Protein AF-A0AAD0PDQ2-F1 (afdb_monomer_lite)

InterPro domains:
  IPR002656 Acyltransferase 3 domain [PF01757] (18-155)
  IPR050879 Acyltransferase 3 [PTHR23028] (24-178)

Radius of gyration: 22.33 Å; chains: 1; bounding box: 72×54×54 Å

Foldseek 3Di:
DDPDPPDPVCPVCVVVVVCPQLVNVLVVLVVVLVVCVVVVVADDLVVLVCLQVCLVVVVVVCVVVVVPVPVDDNNSCSVVVSVSVSSNVRSVVSCCVPDPDPPVVVLLVLLVVLLVVQLVVVVVVLVVVCVVVVCPVVDDPVRSVVVSVVVSSVSSSVCCVPPVVVVVVVPPPDPVVVVVVVVVVVD

Sequence (187 aa):
MTKYGVTSDHAALRPLMIMANPMMVEFLIGMLLYRIIRNEILLGKKISIVIFLATIPSFIASEIQDVFAGFGGAYHRSLIWGAFAFLLVWSAISLEKHLSTPRILDILGNSSYSLYIVHWMLLPWISYIVSTSGMLNSINLIVLLALNLLICQAAAMLTYKYVELPIGEFLKPNKRSVNQLRHSQTQ

Organism: Pseudomonas putida (NCBI:txid303)

Secondary structure (DSSP, 8-state):
--S----GGGTTTHHHHHHTSHHHHHHHHHHHHHHHHHTT----HHHHHHHHHHHHHHHHHHHHTTTTTTS-STTHHHHHHHHHHHHHHHHHHHHHTTSPPPHHHHHHHHHHHHHHHHHHHHHHHHHHHHHHTTGGGTS-HHHHHHHHHHHHHHHHHHHIIIIIHHHHHHHSPPHHHHHHHHHHT--

pLDDT: mean 80.54, std 13.66, range [36.19, 94.31]

Structure (mmCIF, N/CA/C/O backbone):
data_AF-A0AAD0PDQ2-F1
#
_entry.id   AF-A0AAD0PDQ2-F1
#
loop_
_atom_site.group_PDB
_atom_site.id
_atom_site.type_symbol
_atom_site.label_atom_id
_atom_site.label_alt_id
_atom_site.label_comp_id
_atom_site.label_asym_id
_atom_site.label_entity_id
_atom_site.label_seq_id
_atom_site.pdbx_PDB_ins_code
_atom_site.Cartn_x
_atom_site.Cartn_y
_atom_site.Cartn_z
_atom_site.occupancy
_atom_site.B_iso_or_equiv
_atom_site.auth_seq_id
_atom_site.auth_comp_id
_atom_site.auth_asym_id
_atom_site.auth_atom_id
_atom_site.pdbx_PDB_model_num
ATOM 1 N N . MET A 1 1 ? -3.994 -35.192 -31.313 1.00 36.19 1 MET A N 1
ATOM 2 C CA . MET A 1 1 ? -3.359 -34.962 -29.996 1.00 36.19 1 MET A CA 1
ATOM 3 C C . MET A 1 1 ? -3.499 -33.489 -29.635 1.00 36.19 1 MET A C 1
ATOM 5 O O . MET A 1 1 ? -2.630 -32.680 -29.925 1.00 36.19 1 MET A O 1
ATOM 9 N N . THR A 1 2 ? -4.655 -33.133 -29.089 1.00 38.00 2 THR A N 1
ATOM 10 C CA . THR A 1 2 ? -5.069 -31.783 -28.689 1.00 38.00 2 THR A CA 1
ATOM 11 C C . THR A 1 2 ? -4.786 -31.624 -27.199 1.00 38.00 2 THR A C 1
ATOM 13 O O . THR A 1 2 ? -5.467 -32.221 -26.373 1.00 38.00 2 THR A O 1
ATOM 16 N N . LYS A 1 3 ? -3.741 -30.873 -26.837 1.00 48.88 3 LYS A N 1
ATOM 17 C CA . LYS A 1 3 ? -3.252 -30.810 -25.447 1.00 48.88 3 LYS A CA 1
ATOM 18 C C . LYS A 1 3 ? -4.064 -29.896 -24.518 1.00 48.88 3 LYS A C 1
ATOM 20 O O . LYS A 1 3 ? -3.759 -29.839 -23.337 1.00 48.88 3 LYS A O 1
ATOM 25 N N . TYR A 1 4 ? -5.099 -29.225 -25.021 1.00 48.06 4 TYR A N 1
ATOM 26 C CA . TYR A 1 4 ? -5.981 -28.376 -24.219 1.00 48.06 4 TYR A CA 1
ATOM 27 C C . TYR A 1 4 ? -7.405 -28.452 -24.771 1.00 48.06 4 TYR A C 1
ATOM 29 O O . TYR A 1 4 ? -7.803 -27.671 -25.632 1.00 48.06 4 TYR A O 1
ATOM 37 N N . GLY A 1 5 ? -8.158 -29.451 -24.308 1.00 44.22 5 GLY A N 1
ATOM 38 C CA . GLY A 1 5 ? -9.603 -29.529 -24.501 1.00 44.22 5 GLY A CA 1
ATOM 39 C C . GLY A 1 5 ? -10.283 -28.427 -23.697 1.00 44.22 5 GLY A C 1
ATOM 40 O O . GLY A 1 5 ? -10.662 -28.636 -22.551 1.00 44.22 5 GLY A O 1
ATOM 41 N N . VAL A 1 6 ? -10.392 -27.238 -24.286 1.00 50.41 6 VAL A N 1
ATOM 42 C CA . VAL A 1 6 ? -11.201 -26.145 -23.743 1.00 50.41 6 VAL A CA 1
ATOM 43 C C . VAL A 1 6 ? -12.646 -26.419 -24.146 1.00 50.41 6 VAL A C 1
ATOM 45 O O . VAL A 1 6 ? -13.064 -26.098 -25.256 1.00 50.41 6 VAL A O 1
ATOM 48 N N . THR A 1 7 ? -13.395 -27.068 -23.258 1.00 50.66 7 THR A N 1
ATOM 49 C CA . THR A 1 7 ? -14.846 -27.211 -23.380 1.00 50.66 7 THR A CA 1
ATOM 50 C C . THR A 1 7 ? -15.514 -25.850 -23.162 1.00 50.66 7 THR A C 1
ATOM 52 O O . THR A 1 7 ? -15.134 -25.056 -22.298 1.00 50.66 7 THR A O 1
ATOM 55 N N . SER A 1 8 ? -16.511 -25.558 -23.989 1.00 56.12 8 SER A N 1
ATOM 56 C CA . SER A 1 8 ? -17.285 -24.312 -24.045 1.00 56.12 8 SER A CA 1
ATOM 57 C C . SER A 1 8 ? -18.101 -23.996 -22.779 1.00 56.12 8 SER A C 1
ATOM 59 O O . SER A 1 8 ? -18.616 -22.886 -22.660 1.00 56.12 8 SER A O 1
ATOM 61 N N . ASP A 1 9 ? -18.159 -24.911 -21.807 1.00 55.78 9 ASP A N 1
ATOM 62 C CA . ASP A 1 9 ? -18.978 -24.801 -20.588 1.00 55.78 9 ASP A CA 1
ATOM 63 C C . ASP A 1 9 ? -18.401 -23.845 -19.528 1.00 55.78 9 ASP A C 1
ATOM 65 O O . ASP A 1 9 ? -19.110 -23.371 -18.642 1.00 55.78 9 ASP A O 1
ATOM 69 N N . HIS A 1 10 ? -17.121 -23.478 -19.631 1.00 57.62 10 HIS A N 1
ATOM 70 C CA . HIS A 1 10 ? -16.476 -22.580 -18.667 1.00 57.62 10 HIS A CA 1
ATOM 71 C C . HIS A 1 10 ? -16.571 -21.094 -19.026 1.00 57.62 10 HIS A C 1
ATOM 73 O O . HIS A 1 10 ? -16.121 -20.261 -18.241 1.00 57.62 10 HIS A O 1
ATOM 79 N N . ALA A 1 11 ? -17.157 -20.722 -20.171 1.00 59.09 11 ALA A N 1
ATOM 80 C CA . ALA A 1 11 ? -17.294 -19.316 -20.566 1.00 59.09 11 ALA A CA 1
ATOM 81 C C . ALA A 1 11 ? -18.126 -18.505 -19.554 1.00 59.09 11 ALA A C 1
ATOM 83 O O . ALA A 1 11 ? -17.737 -17.394 -19.196 1.00 59.09 11 ALA A O 1
ATOM 84 N N . ALA A 1 12 ? -19.201 -19.100 -19.027 1.00 63.28 12 ALA A N 1
ATOM 85 C CA . ALA A 1 12 ? -20.052 -18.496 -18.000 1.00 63.28 12 ALA A CA 1
ATOM 86 C C . ALA A 1 12 ? -19.361 -18.375 -16.627 1.00 63.28 12 ALA A C 1
ATOM 88 O O . ALA A 1 12 ? -19.718 -17.514 -15.829 1.00 63.28 12 ALA A O 1
ATOM 89 N N . LEU A 1 13 ? -18.344 -19.202 -16.363 1.00 65.25 13 LEU A N 1
ATOM 90 C CA . LEU A 1 13 ? -17.569 -19.194 -15.118 1.00 65.25 13 LEU A CA 1
ATOM 91 C C . LEU A 1 13 ? -16.328 -18.292 -15.194 1.00 65.25 13 LEU A C 1
ATOM 93 O O . LEU A 1 13 ? -15.673 -18.076 -14.178 1.00 65.25 1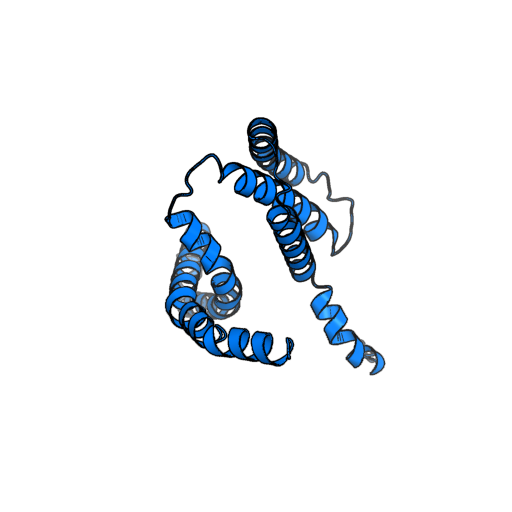3 LEU A O 1
ATOM 97 N N . ARG A 1 14 ? -16.001 -17.721 -16.364 1.00 68.38 14 ARG A N 1
ATOM 98 C CA . ARG A 1 14 ? -14.865 -16.790 -16.517 1.00 68.38 14 ARG A CA 1
ATOM 99 C C . ARG A 1 14 ? -14.955 -15.569 -15.597 1.00 68.38 14 ARG A C 1
ATOM 101 O O . ARG A 1 14 ? -13.939 -15.259 -14.979 1.00 68.38 14 ARG A O 1
ATOM 108 N N . PRO A 1 15 ? -16.117 -14.902 -15.438 1.00 70.69 15 PRO A N 1
ATOM 109 C CA . PRO A 1 15 ? -16.244 -13.817 -14.469 1.00 70.69 15 PRO A CA 1
ATOM 110 C C . PRO A 1 15 ? -15.947 -14.299 -13.046 1.00 70.69 15 PRO A C 1
ATOM 112 O O . PRO A 1 15 ? -15.222 -13.633 -12.314 1.00 70.69 15 PRO A O 1
ATOM 115 N N . LEU A 1 16 ? -16.419 -15.497 -12.685 1.00 68.12 16 LEU A N 1
ATOM 116 C CA . LEU A 1 16 ? -16.174 -16.097 -11.374 1.00 68.12 16 LEU A CA 1
ATOM 117 C C . LEU A 1 16 ? -14.681 -16.382 -11.146 1.00 68.12 16 LEU A C 1
ATOM 119 O O . LEU A 1 16 ? -14.171 -16.110 -10.067 1.00 68.12 16 LEU A O 1
ATOM 123 N N . MET A 1 17 ? -13.959 -16.859 -12.165 1.00 66.06 17 MET A N 1
ATOM 124 C CA . MET A 1 17 ? -12.508 -17.077 -12.083 1.00 66.06 17 MET A CA 1
ATOM 125 C C . MET A 1 17 ? -11.725 -15.765 -11.942 1.00 66.06 17 MET A C 1
ATOM 127 O O . MET A 1 17 ? -10.747 -15.721 -11.202 1.00 66.06 17 MET A O 1
ATOM 131 N N . ILE A 1 18 ? -12.164 -14.682 -12.596 1.00 66.25 18 ILE A N 1
ATOM 132 C CA . ILE A 1 18 ? -11.560 -13.348 -12.436 1.00 66.25 18 ILE A CA 1
ATOM 133 C C . ILE A 1 18 ? -11.806 -12.812 -11.020 1.00 66.25 18 ILE A C 1
ATOM 135 O O . ILE A 1 18 ? -10.904 -12.229 -10.419 1.00 66.25 18 ILE A O 1
ATOM 139 N N . MET A 1 19 ? -13.004 -13.031 -10.472 1.00 62.38 19 MET A N 1
ATOM 140 C CA . MET A 1 19 ? -13.352 -12.642 -9.101 1.00 62.38 19 MET A CA 1
ATOM 141 C C . MET A 1 19 ? -12.649 -13.502 -8.046 1.00 62.38 19 MET A C 1
ATOM 143 O O . MET A 1 19 ? -12.365 -13.017 -6.956 1.00 62.38 19 MET A O 1
ATOM 147 N N . ALA A 1 20 ? -12.325 -14.752 -8.374 1.00 66.12 20 ALA A N 1
ATOM 148 C CA . ALA A 1 20 ? -11.551 -15.651 -7.529 1.00 66.12 20 ALA A CA 1
ATOM 149 C C . ALA A 1 20 ? -10.035 -15.405 -7.620 1.00 66.12 20 ALA A C 1
ATOM 151 O O . ALA A 1 20 ? -9.262 -16.226 -7.122 1.00 66.12 20 ALA A O 1
ATOM 152 N N . ASN A 1 21 ? -9.587 -14.305 -8.242 1.00 74.75 21 ASN A N 1
ATOM 153 C CA . ASN A 1 21 ? -8.182 -13.930 -8.186 1.00 74.75 21 ASN A CA 1
ATOM 154 C C . ASN A 1 21 ? -7.786 -13.563 -6.746 1.00 74.75 21 ASN A C 1
ATOM 156 O O . ASN A 1 21 ? -8.527 -12.836 -6.080 1.00 74.75 21 ASN A O 1
ATOM 160 N N . PRO A 1 22 ? -6.601 -13.991 -6.277 1.00 77.06 22 PRO A N 1
ATOM 161 C CA . PRO A 1 22 ? -6.181 -13.789 -4.890 1.00 77.06 22 PRO A CA 1
ATOM 162 C C . PRO A 1 22 ? -6.208 -12.309 -4.448 1.00 77.06 22 PRO A C 1
ATOM 164 O O . PRO A 1 22 ? -6.683 -11.982 -3.364 1.00 77.06 22 PRO A O 1
ATOM 167 N N . MET A 1 23 ? -5.849 -11.395 -5.352 1.00 77.62 23 MET A N 1
ATOM 168 C CA . MET A 1 23 ? -5.908 -9.946 -5.124 1.00 77.62 23 MET A CA 1
ATOM 169 C C . MET A 1 23 ? -7.336 -9.398 -4.953 1.00 77.62 23 MET A C 1
ATOM 171 O O . MET A 1 23 ? -7.564 -8.483 -4.166 1.00 77.62 23 MET A O 1
ATOM 175 N N . MET A 1 24 ? -8.322 -9.957 -5.663 1.00 81.94 24 MET A N 1
ATOM 176 C CA . MET A 1 24 ? -9.722 -9.552 -5.500 1.00 81.94 24 MET A CA 1
ATOM 177 C C . MET A 1 24 ? -10.243 -9.972 -4.120 1.00 81.94 24 MET A C 1
ATOM 179 O O . MET A 1 24 ? -10.982 -9.225 -3.484 1.00 81.94 24 MET A O 1
ATOM 183 N N . VAL A 1 25 ? -9.819 -11.139 -3.623 1.00 82.25 25 VAL A N 1
ATOM 184 C CA . VAL A 1 25 ? -10.160 -11.612 -2.273 1.00 82.25 25 VAL A CA 1
ATOM 185 C C . VAL A 1 25 ? -9.588 -10.677 -1.204 1.00 82.25 25 VAL A C 1
ATOM 187 O O . VAL A 1 25 ? -10.315 -10.272 -0.300 1.00 82.25 25 VAL A O 1
ATOM 190 N N . GLU A 1 26 ? -8.324 -10.269 -1.330 1.00 85.25 26 GLU A N 1
ATOM 191 C CA . GLU A 1 26 ? -7.699 -9.281 -0.435 1.00 85.25 26 GLU A CA 1
ATOM 192 C C . GLU A 1 26 ? -8.450 -7.942 -0.449 1.00 85.25 26 GLU A C 1
ATOM 194 O O . GLU A 1 26 ? -8.720 -7.358 0.602 1.00 85.25 26 GLU A O 1
ATOM 199 N N . PHE A 1 27 ? -8.870 -7.487 -1.632 1.00 84.06 27 PHE A N 1
ATOM 200 C CA . PHE A 1 27 ? -9.674 -6.277 -1.775 1.00 84.06 27 PHE A CA 1
ATOM 201 C C . PHE A 1 27 ? -11.046 -6.399 -1.088 1.00 84.06 27 PHE A C 1
ATOM 203 O O . PHE A 1 27 ? -11.468 -5.485 -0.376 1.00 84.06 27 PHE A O 1
ATOM 210 N N . LEU A 1 28 ? -11.729 -7.542 -1.231 1.00 87.50 28 LEU A N 1
ATOM 211 C CA . LEU A 1 28 ? -12.986 -7.824 -0.528 1.00 87.50 28 LEU A CA 1
ATOM 212 C C . LEU A 1 28 ? -12.800 -7.795 0.998 1.00 87.50 28 LEU A C 1
ATOM 214 O O . LEU A 1 28 ? -13.626 -7.210 1.700 1.00 87.50 28 LEU A O 1
ATOM 218 N N . ILE A 1 29 ? -11.707 -8.368 1.514 1.00 87.94 29 ILE A N 1
ATOM 219 C CA . ILE A 1 29 ? -11.351 -8.313 2.942 1.00 87.94 29 ILE A CA 1
ATOM 220 C C . ILE A 1 29 ? -11.140 -6.858 3.392 1.00 87.94 29 ILE A C 1
ATOM 222 O O . ILE A 1 29 ? -11.647 -6.461 4.443 1.00 87.94 29 ILE A O 1
ATOM 226 N N . GLY A 1 30 ? -10.475 -6.033 2.580 1.00 88.38 30 GLY A N 1
ATOM 227 C CA . GLY A 1 30 ? -10.331 -4.596 2.831 1.00 88.38 30 GLY A CA 1
ATOM 228 C C . GLY A 1 30 ? -11.674 -3.852 2.885 1.00 88.38 30 GLY A C 1
ATOM 229 O O . GLY A 1 30 ? -11.897 -3.026 3.771 1.00 88.38 30 GLY A O 1
ATOM 230 N N . MET A 1 31 ? -12.621 -4.184 2.004 1.00 88.81 31 MET A N 1
ATOM 231 C CA . MET A 1 31 ? -13.976 -3.615 2.052 1.00 88.81 31 MET A CA 1
ATOM 232 C C . MET A 1 31 ? -14.758 -4.051 3.299 1.00 88.81 31 MET A C 1
ATOM 234 O O . MET A 1 31 ? -15.503 -3.255 3.878 1.00 88.81 31 MET A O 1
ATOM 238 N N . LEU A 1 32 ? -14.587 -5.299 3.745 1.00 91.06 32 LEU A N 1
ATOM 239 C CA . LEU A 1 32 ? -15.153 -5.765 5.012 1.00 91.06 32 LEU A CA 1
ATOM 240 C C . LEU A 1 32 ? -14.562 -4.988 6.193 1.00 91.06 32 LEU A C 1
ATOM 242 O O . LEU A 1 32 ? -15.318 -4.540 7.056 1.00 91.06 32 LEU A O 1
ATOM 246 N N . LEU A 1 33 ? -13.247 -4.752 6.196 1.00 91.50 33 LEU A N 1
ATOM 247 C CA . LEU A 1 33 ? -12.582 -3.930 7.207 1.00 91.50 33 LEU A CA 1
ATOM 248 C C . LEU A 1 33 ? -13.154 -2.509 7.252 1.00 91.50 33 LEU A C 1
ATOM 250 O O . LEU A 1 33 ? -13.481 -2.010 8.328 1.00 91.50 33 LEU A O 1
ATOM 254 N N . TYR A 1 34 ? -13.357 -1.880 6.092 1.00 90.00 34 TYR A N 1
ATOM 255 C CA . TYR A 1 34 ? -14.008 -0.572 6.013 1.00 90.00 34 TYR A CA 1
ATOM 256 C C . TYR A 1 34 ? -15.390 -0.580 6.683 1.00 90.00 34 TYR A C 1
ATOM 258 O O . TYR A 1 34 ? -15.729 0.340 7.426 1.00 90.00 34 TYR A O 1
ATOM 266 N N . ARG A 1 35 ? -16.185 -1.638 6.483 1.00 90.50 35 ARG A N 1
ATOM 267 C CA . ARG A 1 35 ? -17.504 -1.772 7.118 1.00 90.50 35 ARG A CA 1
ATOM 268 C C . ARG A 1 35 ? -17.414 -1.931 8.639 1.00 90.50 35 ARG A C 1
ATOM 270 O O . ARG A 1 35 ? -18.243 -1.360 9.341 1.00 90.50 35 ARG A O 1
ATOM 277 N N . ILE A 1 36 ? -16.423 -2.671 9.139 1.00 90.44 36 ILE A N 1
ATOM 278 C CA . ILE A 1 36 ? -16.143 -2.825 10.578 1.00 90.44 36 ILE A CA 1
ATOM 279 C C . ILE A 1 36 ? -15.811 -1.461 11.196 1.00 90.44 36 ILE A C 1
ATOM 281 O O . ILE A 1 36 ? -16.431 -1.054 12.178 1.00 90.44 36 ILE A O 1
ATOM 285 N N . ILE A 1 37 ? -14.898 -0.721 10.566 1.00 90.12 37 ILE A N 1
ATOM 286 C CA . ILE A 1 37 ? -14.460 0.607 11.014 1.00 90.12 37 ILE A CA 1
ATOM 287 C C . ILE A 1 37 ? -15.611 1.616 10.967 1.00 90.12 37 ILE A C 1
ATOM 289 O O . ILE A 1 37 ? -15.791 2.385 11.907 1.00 90.12 37 ILE A O 1
ATOM 293 N N . ARG A 1 38 ? -16.438 1.583 9.916 1.00 89.94 38 ARG A N 1
ATOM 294 C CA . ARG A 1 38 ? -17.620 2.450 9.776 1.00 89.94 38 ARG A CA 1
ATOM 295 C C . ARG A 1 38 ? -18.668 2.214 10.867 1.00 89.94 38 ARG A C 1
ATOM 297 O O . ARG A 1 38 ? -19.419 3.127 11.186 1.00 89.94 38 ARG A O 1
ATOM 304 N N . ASN A 1 39 ? -18.713 1.011 11.434 1.00 90.62 39 ASN A N 1
ATOM 305 C CA . ASN A 1 39 ? -19.552 0.681 12.585 1.00 90.62 39 ASN A CA 1
ATOM 306 C C . ASN A 1 39 ? -18.884 1.046 13.930 1.00 90.62 39 ASN A C 1
ATOM 308 O O . ASN A 1 39 ? 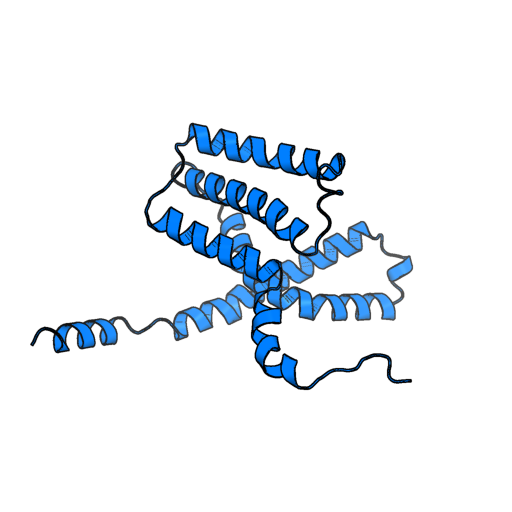-19.331 0.572 14.970 1.00 90.62 39 ASN A O 1
ATOM 312 N N . GLU A 1 40 ? -17.817 1.855 13.916 1.00 87.00 40 GLU A N 1
ATOM 313 C CA . GLU A 1 40 ? -17.044 2.299 15.087 1.00 87.00 40 GLU A CA 1
ATOM 314 C C . GLU A 1 40 ? -16.391 1.157 15.889 1.00 87.00 40 GLU A C 1
ATOM 316 O O . GLU A 1 40 ? -16.003 1.332 17.046 1.00 87.00 40 GLU A O 1
ATOM 321 N N . ILE A 1 41 ? -16.209 -0.015 15.270 1.00 87.25 41 ILE A N 1
ATOM 322 C CA . ILE A 1 41 ? -15.496 -1.143 15.878 1.00 87.25 41 ILE A CA 1
ATOM 323 C C . ILE A 1 41 ? -13.993 -0.890 15.734 1.00 87.25 41 ILE A C 1
ATOM 325 O O . ILE A 1 41 ? -13.334 -1.315 14.779 1.00 87.25 41 ILE A O 1
ATOM 329 N N . LEU A 1 42 ? -13.455 -0.149 16.694 1.00 89.12 42 LEU A N 1
ATOM 330 C CA . LEU A 1 42 ? -12.056 0.252 16.731 1.00 89.12 42 LEU A CA 1
ATOM 331 C C . LEU A 1 42 ? -11.333 -0.374 17.907 1.00 89.12 42 LEU A C 1
ATOM 333 O O . LEU A 1 42 ? -11.900 -0.641 18.967 1.00 89.12 42 LEU A O 1
ATOM 337 N N . LEU A 1 43 ? -10.041 -0.579 17.707 1.00 87.12 43 LEU A N 1
ATOM 338 C CA . LEU A 1 43 ? -9.164 -1.125 18.722 1.00 87.12 43 LEU A CA 1
ATOM 339 C C . LEU A 1 43 ? -8.749 -0.010 19.695 1.00 87.12 43 LEU A C 1
ATOM 341 O O . LEU A 1 43 ? -8.464 1.122 19.297 1.00 87.12 43 LEU A O 1
ATOM 345 N N . GLY A 1 44 ? -8.698 -0.325 20.991 1.00 89.12 44 GLY A N 1
ATOM 346 C CA . GLY A 1 44 ? -8.200 0.618 21.993 1.00 89.12 44 GLY A CA 1
ATOM 347 C C . GLY A 1 44 ? -6.717 0.930 21.771 1.00 89.12 44 GLY A C 1
ATOM 348 O O . GLY A 1 44 ? -5.942 0.028 21.466 1.00 89.12 44 GLY A O 1
ATOM 349 N N . LYS A 1 45 ? -6.290 2.182 21.994 1.00 90.00 45 LYS A N 1
ATOM 350 C CA . LYS A 1 45 ? -4.928 2.688 21.701 1.00 90.00 45 LYS A CA 1
ATOM 351 C C . LYS A 1 45 ? -3.786 1.709 22.015 1.00 90.00 45 LYS A C 1
ATOM 353 O O . LYS A 1 45 ? -2.912 1.500 21.181 1.00 90.00 45 LYS A O 1
ATOM 358 N N . LYS A 1 46 ? -3.779 1.117 23.217 1.00 91.25 46 LYS A N 1
ATOM 359 C CA . LYS A 1 46 ? -2.727 0.176 23.649 1.00 91.25 46 LYS A CA 1
ATOM 360 C C . LYS A 1 46 ? -2.712 -1.097 22.801 1.00 91.25 46 LYS A C 1
ATOM 362 O O . LYS A 1 46 ? -1.650 -1.518 22.363 1.00 91.25 46 LYS A O 1
ATOM 367 N N . ILE A 1 47 ? -3.887 -1.675 22.557 1.00 92.31 47 ILE A N 1
ATOM 368 C CA . ILE A 1 47 ? -4.057 -2.898 21.763 1.00 92.31 47 ILE A CA 1
ATOM 369 C C . ILE A 1 47 ? -3.623 -2.635 20.324 1.00 92.31 47 ILE A C 1
ATOM 371 O O . ILE A 1 47 ? -2.868 -3.414 19.756 1.00 92.31 47 ILE A O 1
ATOM 375 N N . SER A 1 48 ? -4.025 -1.497 19.767 1.00 91.25 48 SER A N 1
ATOM 376 C CA . SER A 1 48 ? -3.664 -1.095 18.414 1.00 91.25 48 SER A CA 1
ATOM 377 C C . SER A 1 48 ? -2.149 -0.926 18.242 1.00 91.25 48 SER A C 1
ATOM 379 O O . SER A 1 48 ? -1.600 -1.421 17.267 1.00 91.25 48 SER A O 1
ATOM 381 N N . ILE A 1 49 ? -1.447 -0.309 19.205 1.00 92.50 49 ILE A N 1
ATOM 382 C CA . ILE A 1 49 ? 0.025 -0.198 19.173 1.00 92.50 49 ILE A CA 1
ATOM 383 C C . ILE A 1 49 ? 0.677 -1.582 19.239 1.00 92.50 49 ILE A C 1
ATOM 385 O O . ILE A 1 49 ? 1.598 -1.859 18.475 1.00 92.50 49 ILE A O 1
ATOM 389 N N . VAL A 1 50 ? 0.204 -2.450 20.139 1.00 94.31 50 VAL A N 1
ATOM 390 C CA . VAL A 1 50 ? 0.745 -3.807 20.295 1.00 94.31 50 VAL A CA 1
ATOM 391 C C . VAL A 1 50 ? 0.560 -4.609 19.013 1.00 94.31 50 VAL A C 1
ATOM 393 O O . VAL A 1 50 ? 1.521 -5.208 18.548 1.00 94.31 50 VAL A O 1
ATOM 396 N N . ILE A 1 51 ? -0.632 -4.580 18.412 1.00 94.06 51 ILE A N 1
ATOM 397 C CA . ILE A 1 51 ? -0.901 -5.266 17.143 1.00 94.06 51 ILE A CA 1
ATOM 398 C C . ILE A 1 51 ? -0.007 -4.694 16.044 1.00 94.06 51 ILE A C 1
ATOM 400 O O . ILE A 1 51 ? 0.713 -5.455 15.411 1.00 94.06 51 ILE A O 1
ATOM 404 N N . PHE A 1 52 ? 0.035 -3.372 15.870 1.00 92.69 52 PHE A N 1
ATOM 405 C CA . PHE A 1 52 ? 0.844 -2.736 14.829 1.00 92.69 52 PHE A CA 1
ATOM 406 C C . PHE A 1 52 ? 2.333 -3.112 14.932 1.00 92.69 52 PHE A C 1
ATOM 408 O O . PHE A 1 52 ? 2.952 -3.509 13.944 1.00 92.69 52 PHE A O 1
ATOM 415 N N . LEU A 1 53 ? 2.901 -3.043 16.142 1.00 93.62 53 LEU A N 1
ATOM 416 C CA . LEU A 1 53 ? 4.307 -3.367 16.391 1.00 93.62 53 LEU A CA 1
ATOM 417 C C . LEU A 1 53 ? 4.602 -4.868 16.356 1.00 93.62 53 LEU A C 1
ATOM 419 O O . LEU A 1 53 ? 5.724 -5.232 16.027 1.00 93.62 53 LEU A O 1
ATOM 423 N N . ALA A 1 54 ? 3.645 -5.734 16.693 1.00 94.06 54 ALA A N 1
ATOM 424 C CA . ALA A 1 54 ? 3.828 -7.184 16.645 1.00 94.06 54 ALA A CA 1
ATOM 425 C C . ALA A 1 54 ? 3.669 -7.739 15.223 1.00 94.06 54 ALA A C 1
ATOM 427 O O . ALA A 1 54 ? 4.378 -8.670 14.841 1.00 94.06 54 ALA A O 1
ATOM 428 N N . THR A 1 55 ? 2.770 -7.161 14.422 1.00 93.62 55 THR A N 1
ATOM 429 C CA . THR A 1 55 ? 2.441 -7.645 13.078 1.00 93.62 55 THR A CA 1
ATOM 430 C C . THR A 1 55 ? 3.635 -7.578 12.125 1.00 93.62 55 THR A C 1
ATOM 432 O O . THR A 1 55 ? 3.888 -8.551 11.424 1.00 93.62 55 THR A O 1
ATOM 435 N N . ILE A 1 56 ? 4.409 -6.487 12.123 1.00 91.31 56 ILE A N 1
ATOM 436 C CA . ILE A 1 56 ? 5.570 -6.322 11.225 1.00 91.31 56 ILE A CA 1
ATOM 437 C C . ILE A 1 56 ? 6.662 -7.390 11.464 1.00 91.31 56 ILE A C 1
ATOM 439 O O . ILE A 1 56 ? 6.997 -8.112 10.524 1.00 91.31 56 ILE A O 1
ATOM 443 N N . PRO A 1 57 ? 7.224 -7.546 12.680 1.00 92.38 57 PRO A N 1
ATOM 444 C CA . PRO A 1 57 ? 8.232 -8.568 12.944 1.00 92.38 57 PRO A CA 1
ATOM 445 C C . PRO A 1 57 ? 7.666 -9.986 12.840 1.00 92.38 57 PRO A C 1
ATOM 447 O O . PRO A 1 57 ? 8.381 -10.871 12.383 1.00 92.38 57 PRO A O 1
ATOM 450 N N . SER A 1 58 ? 6.395 -10.213 13.199 1.00 89.56 58 SER A N 1
ATOM 451 C CA . SER A 1 58 ? 5.753 -11.520 13.017 1.00 89.56 58 SER A CA 1
ATOM 452 C C . SER A 1 58 ? 5.654 -11.903 11.539 1.00 89.56 58 SER A C 1
ATOM 454 O O . SER A 1 58 ? 5.958 -13.045 11.198 1.00 89.56 58 SER A O 1
ATOM 456 N N . PHE A 1 59 ? 5.313 -10.957 10.662 1.00 89.56 59 PHE A N 1
ATOM 457 C CA . PHE A 1 59 ? 5.305 -11.167 9.216 1.00 89.56 59 PHE A CA 1
ATOM 458 C C . PHE A 1 59 ? 6.710 -11.490 8.688 1.00 89.56 59 PHE A C 1
ATOM 460 O O . PHE A 1 59 ? 6.901 -12.516 8.041 1.00 89.56 59 PHE A O 1
ATOM 467 N N . ILE A 1 60 ? 7.715 -10.678 9.038 1.00 89.00 60 ILE A N 1
ATOM 468 C CA . ILE A 1 60 ? 9.104 -10.886 8.594 1.00 89.00 60 ILE A CA 1
ATOM 469 C C . ILE A 1 60 ? 9.647 -12.238 9.077 1.00 89.00 60 ILE A C 1
ATOM 471 O O . ILE A 1 60 ? 10.241 -12.977 8.297 1.00 89.00 60 ILE A O 1
ATOM 475 N N . ALA A 1 61 ? 9.433 -12.584 10.349 1.00 88.19 61 ALA A N 1
ATOM 476 C CA . ALA A 1 61 ? 9.878 -13.859 10.903 1.00 88.19 61 ALA A CA 1
ATOM 477 C C . ALA A 1 61 ? 9.200 -15.050 10.211 1.00 88.19 61 ALA A C 1
ATOM 479 O O . ALA A 1 61 ? 9.868 -16.043 9.931 1.00 88.19 61 ALA A O 1
ATOM 480 N N . SER A 1 62 ? 7.906 -14.927 9.899 1.00 85.81 62 SER A N 1
ATOM 481 C CA . SER A 1 62 ? 7.146 -15.969 9.202 1.00 85.81 62 SER A CA 1
ATOM 482 C C . SER A 1 62 ? 7.658 -16.218 7.783 1.00 85.81 62 SER A C 1
ATOM 484 O O . SER A 1 62 ? 7.748 -17.372 7.373 1.00 85.81 62 SER A O 1
ATOM 486 N N . GLU A 1 63 ? 8.027 -15.156 7.059 1.00 84.06 63 GLU A N 1
ATOM 487 C CA . GLU A 1 63 ? 8.594 -15.250 5.706 1.00 84.06 63 GLU A CA 1
ATOM 488 C C . GLU A 1 63 ? 10.026 -15.804 5.715 1.00 84.06 63 GLU A C 1
ATOM 490 O O . GLU A 1 63 ? 10.358 -16.659 4.903 1.00 84.06 63 GLU A O 1
ATOM 495 N N . ILE A 1 64 ? 10.881 -15.375 6.654 1.00 85.44 64 ILE A N 1
ATOM 496 C CA . ILE A 1 64 ? 12.271 -15.864 6.741 1.00 85.44 64 ILE A CA 1
ATOM 497 C C . ILE A 1 64 ? 12.323 -17.351 7.098 1.00 85.44 64 ILE A C 1
ATOM 499 O O . ILE A 1 64 ? 13.160 -18.086 6.579 1.00 85.44 64 ILE A O 1
ATOM 503 N N . GLN A 1 65 ? 11.465 -17.786 8.018 1.00 82.81 65 GLN A N 1
ATOM 504 C CA . GLN A 1 65 ? 11.423 -19.176 8.473 1.00 82.81 65 GLN A CA 1
ATOM 505 C C . GLN A 1 65 ? 10.602 -20.076 7.543 1.00 82.81 65 GLN A C 1
ATOM 507 O O . GLN A 1 65 ? 10.491 -21.268 7.818 1.00 82.81 65 GLN A O 1
ATOM 512 N N . ASP A 1 66 ? 10.018 -19.504 6.484 1.00 76.88 66 ASP A N 1
ATOM 513 C CA . ASP A 1 66 ? 9.137 -20.179 5.533 1.00 76.88 66 ASP A CA 1
ATOM 514 C C . ASP A 1 66 ? 8.080 -21.042 6.255 1.00 76.88 66 ASP A C 1
ATOM 516 O O . ASP A 1 66 ? 7.752 -22.162 5.863 1.00 76.88 66 ASP A O 1
ATOM 520 N N . VAL A 1 67 ? 7.554 -20.517 7.375 1.00 74.12 67 VAL A N 1
ATOM 521 C CA . VAL A 1 67 ? 6.673 -21.239 8.324 1.00 74.12 67 VAL A CA 1
ATOM 522 C C . VAL A 1 67 ? 5.457 -21.819 7.610 1.00 74.12 67 VAL A C 1
ATOM 524 O O . VAL A 1 67 ? 4.878 -22.827 8.016 1.00 74.12 67 VAL A O 1
ATOM 527 N N . PHE A 1 68 ? 5.073 -21.162 6.524 1.00 71.12 68 PHE A N 1
ATOM 528 C CA . PHE A 1 68 ? 3.875 -21.445 5.779 1.00 71.12 68 PHE A CA 1
ATOM 529 C C . PHE A 1 68 ? 4.134 -22.100 4.408 1.00 71.12 68 PHE A C 1
ATOM 531 O O . PHE A 1 68 ? 3.186 -22.319 3.654 1.00 71.12 68 PHE A O 1
ATOM 538 N N . ALA A 1 69 ? 5.376 -22.499 4.100 1.00 63.38 69 ALA A N 1
ATOM 539 C CA . ALA A 1 69 ? 5.748 -23.207 2.865 1.00 63.38 69 ALA A CA 1
ATOM 540 C C . ALA A 1 69 ? 4.897 -24.459 2.594 1.00 63.38 69 ALA A C 1
ATOM 542 O O . ALA A 1 69 ? 4.641 -24.827 1.448 1.00 63.38 69 ALA A O 1
ATOM 543 N N . GLY A 1 70 ? 4.464 -25.130 3.668 1.00 61.91 70 GLY A N 1
ATOM 544 C CA . GLY A 1 70 ? 3.712 -26.386 3.621 1.00 61.91 70 GLY A CA 1
ATOM 545 C C . GLY A 1 70 ? 2.208 -26.237 3.380 1.00 61.91 70 GLY A C 1
ATOM 546 O O . GLY A 1 70 ? 1.546 -27.222 3.057 1.00 61.91 70 GLY A O 1
ATOM 547 N N . PHE A 1 71 ? 1.645 -25.032 3.492 1.00 61.53 71 PHE A N 1
ATOM 548 C CA . PHE A 1 71 ? 0.246 -24.783 3.147 1.00 61.53 71 PHE A CA 1
ATOM 549 C C . PHE A 1 71 ? 0.134 -24.546 1.627 1.00 61.53 71 PHE A C 1
ATOM 551 O O . PHE A 1 71 ? -0.062 -23.439 1.132 1.00 61.53 71 PHE A O 1
ATOM 558 N N . GLY A 1 72 ? 0.313 -25.614 0.850 1.00 49.84 72 GLY A N 1
ATOM 559 C CA . GLY A 1 72 ? 0.347 -25.570 -0.612 1.00 49.84 72 GLY A CA 1
ATOM 560 C C . GLY A 1 72 ? -1.003 -25.216 -1.242 1.00 49.84 72 GLY A C 1
ATOM 561 O O . GLY A 1 72 ? -1.910 -26.043 -1.304 1.00 49.84 72 GLY A O 1
ATOM 562 N N . GLY A 1 73 ? -1.124 -24.000 -1.776 1.00 66.94 73 GLY A N 1
ATOM 563 C CA . GLY A 1 73 ? -2.245 -23.597 -2.624 1.00 66.94 73 GLY A CA 1
ATOM 564 C C . GLY A 1 73 ? -2.107 -22.171 -3.159 1.00 66.94 73 GLY A C 1
ATOM 565 O O . GLY A 1 73 ? -1.469 -21.324 -2.541 1.00 66.94 73 GLY A O 1
ATOM 566 N N . ALA A 1 74 ? -2.749 -21.869 -4.292 1.00 63.78 74 ALA A N 1
ATOM 567 C CA . ALA A 1 74 ? -2.719 -20.532 -4.906 1.00 63.78 74 ALA A CA 1
ATOM 568 C C . ALA A 1 74 ? -3.286 -19.416 -3.996 1.00 63.78 74 ALA A C 1
ATOM 570 O O . ALA A 1 74 ? -2.930 -18.251 -4.141 1.00 63.78 74 ALA A O 1
ATOM 571 N N . TYR A 1 75 ? -4.143 -19.781 -3.037 1.00 64.81 75 TYR A N 1
ATOM 572 C CA . TYR A 1 75 ? -4.816 -18.867 -2.103 1.00 64.81 75 TYR A CA 1
ATOM 573 C C . TYR A 1 75 ? -4.086 -18.664 -0.784 1.00 64.81 75 TYR A C 1
ATOM 575 O O . TYR A 1 75 ? -4.432 -17.775 -0.009 1.00 64.81 75 TYR A O 1
ATOM 583 N N . HIS A 1 76 ? -3.082 -19.491 -0.526 1.00 71.12 76 HIS A N 1
ATOM 584 C CA . HIS A 1 76 ? -2.348 -19.477 0.719 1.00 71.12 76 HIS A CA 1
ATOM 585 C C . HIS A 1 76 ? -1.701 -18.113 0.984 1.00 71.12 76 HIS A C 1
ATOM 587 O O . HIS A 1 76 ? -1.901 -17.509 2.038 1.00 71.12 76 HIS A O 1
ATOM 593 N N . ARG A 1 77 ? -1.013 -17.590 -0.035 1.00 72.50 77 ARG A N 1
ATOM 594 C CA . ARG A 1 77 ? -0.360 -16.284 0.017 1.00 72.50 77 ARG A CA 1
ATOM 595 C C . ARG A 1 77 ? -1.355 -15.182 0.360 1.00 72.50 77 ARG A C 1
ATOM 597 O O . ARG A 1 77 ? -1.107 -14.415 1.277 1.00 72.50 77 ARG A O 1
ATOM 604 N N . SER A 1 78 ? -2.501 -15.148 -0.312 1.00 73.69 78 SER A N 1
ATOM 605 C CA . SER A 1 78 ? -3.476 -14.077 -0.099 1.00 73.69 78 SER A CA 1
ATOM 606 C C . SER A 1 78 ? -4.221 -14.158 1.218 1.00 73.69 78 SER A C 1
ATOM 608 O O . SER A 1 78 ? -4.566 -13.123 1.775 1.00 73.69 78 SER A O 1
ATOM 610 N N . LEU A 1 79 ? -4.438 -15.354 1.764 1.00 77.94 79 LEU A N 1
ATOM 611 C CA . LEU A 1 79 ? -5.038 -15.478 3.089 1.00 77.94 79 LEU A CA 1
ATOM 612 C C . LEU A 1 79 ? -4.067 -15.043 4.183 1.00 77.94 79 LEU A C 1
ATOM 614 O O . LEU A 1 79 ? -4.455 -14.279 5.061 1.00 77.94 79 LEU A O 1
ATOM 618 N N . ILE A 1 80 ? -2.810 -15.481 4.121 1.00 81.25 80 ILE A N 1
ATOM 619 C CA . ILE A 1 80 ? -1.828 -15.150 5.157 1.00 81.25 80 ILE A CA 1
ATOM 620 C C . ILE A 1 80 ? -1.393 -13.696 5.050 1.00 81.25 80 ILE A C 1
ATOM 622 O O . ILE A 1 80 ? -1.491 -12.946 6.020 1.00 81.25 80 ILE A O 1
ATOM 626 N N . TRP A 1 81 ? -0.959 -13.266 3.867 1.00 84.75 81 TRP A N 1
ATOM 627 C CA . TRP A 1 81 ? -0.507 -11.894 3.658 1.00 84.75 81 TRP A CA 1
ATOM 628 C C . TRP A 1 81 ? -1.672 -10.918 3.797 1.00 84.75 81 TRP A C 1
ATOM 630 O O . TRP A 1 81 ? -1.518 -9.873 4.424 1.00 84.75 81 TRP A O 1
ATOM 640 N N . GLY A 1 82 ? -2.857 -11.292 3.306 1.00 85.69 82 GLY A N 1
ATOM 641 C CA . GLY A 1 82 ? -4.083 -10.528 3.506 1.00 85.69 82 GLY A CA 1
ATOM 642 C C . GLY A 1 82 ? -4.483 -10.420 4.977 1.00 85.69 82 GLY A C 1
ATOM 643 O O . GLY A 1 82 ? -4.903 -9.348 5.401 1.00 85.69 82 GLY A O 1
ATOM 644 N N . ALA A 1 83 ? -4.301 -11.468 5.789 1.00 87.75 83 ALA A N 1
ATOM 645 C CA . ALA A 1 83 ? -4.565 -11.407 7.229 1.00 87.75 83 ALA A CA 1
ATOM 646 C C . ALA A 1 83 ? -3.592 -10.468 7.957 1.00 87.75 83 ALA A C 1
ATOM 648 O O . ALA A 1 83 ? -4.023 -9.640 8.764 1.00 87.75 83 ALA A O 1
ATOM 649 N N . PHE A 1 84 ? -2.293 -10.539 7.651 1.00 90.94 84 PHE A N 1
ATOM 650 C CA . PHE A 1 84 ? -1.314 -9.600 8.206 1.00 90.94 84 PHE A CA 1
ATOM 651 C C . PHE A 1 84 ? -1.604 -8.161 7.766 1.00 90.94 84 PHE A C 1
ATOM 653 O O . PHE A 1 84 ? -1.606 -7.257 8.603 1.00 90.94 84 PHE A O 1
ATOM 660 N N . ALA A 1 85 ? -1.928 -7.948 6.488 1.00 89.88 85 ALA A N 1
ATOM 661 C CA . ALA A 1 85 ? -2.328 -6.645 5.970 1.00 89.88 85 ALA A CA 1
ATOM 662 C C . ALA A 1 85 ? -3.598 -6.126 6.665 1.00 89.88 85 ALA A C 1
ATOM 664 O O . ALA A 1 85 ? -3.636 -4.971 7.079 1.00 89.88 85 ALA A O 1
ATOM 665 N N . PHE A 1 86 ? -4.605 -6.977 6.876 1.00 92.19 86 PHE A N 1
ATOM 666 C CA . PHE A 1 86 ? -5.831 -6.629 7.594 1.00 92.19 86 PHE A CA 1
ATOM 667 C C . PHE A 1 86 ? -5.539 -6.153 9.021 1.00 92.19 86 PHE A C 1
ATOM 669 O O . PHE A 1 86 ? -6.015 -5.092 9.421 1.00 92.19 86 PHE A O 1
ATOM 676 N N . LEU A 1 87 ? -4.727 -6.895 9.782 1.00 92.69 87 LEU A N 1
ATOM 677 C CA . LEU A 1 87 ? -4.358 -6.524 11.154 1.00 92.69 87 LEU A CA 1
ATOM 678 C C . LEU A 1 87 ? -3.562 -5.216 11.201 1.00 92.69 87 LEU A C 1
ATOM 680 O O . LEU A 1 87 ? -3.810 -4.362 12.059 1.00 92.69 87 LEU A O 1
ATOM 684 N N . LEU A 1 88 ? -2.634 -5.034 10.262 1.00 92.88 88 LEU A N 1
ATOM 685 C CA . LEU A 1 88 ? -1.813 -3.832 10.171 1.00 92.88 88 LEU A CA 1
ATOM 686 C C . LEU A 1 88 ? -2.669 -2.606 9.833 1.00 92.88 88 LEU A C 1
ATOM 688 O O . LEU A 1 88 ? -2.570 -1.583 10.505 1.00 92.88 88 LEU A O 1
ATOM 692 N N . VAL A 1 89 ? -3.563 -2.715 8.850 1.00 91.56 89 VAL A N 1
ATOM 693 C CA . VAL A 1 89 ? -4.451 -1.617 8.440 1.00 91.56 89 VAL A CA 1
ATOM 694 C C . VAL A 1 89 ? -5.469 -1.301 9.538 1.00 91.56 89 VAL A C 1
ATOM 696 O O . VAL A 1 89 ? -5.684 -0.134 9.859 1.00 91.56 89 VAL A O 1
ATOM 699 N N . TRP A 1 90 ? -6.062 -2.314 10.176 1.00 92.88 90 TRP A N 1
ATOM 700 C CA . TRP A 1 90 ? -7.039 -2.103 11.247 1.00 92.88 90 TRP A CA 1
ATOM 701 C C . TRP A 1 90 ? -6.423 -1.414 12.468 1.00 92.88 90 TRP A C 1
ATOM 703 O O . TRP A 1 90 ? -7.017 -0.489 13.034 1.00 92.88 90 TRP A O 1
ATOM 713 N N . SER A 1 91 ? -5.215 -1.828 12.859 1.00 92.56 91 SER A N 1
ATOM 714 C CA . SER A 1 91 ? -4.475 -1.183 13.944 1.00 92.56 91 SER A CA 1
ATOM 715 C C . SER A 1 91 ? -4.040 0.237 13.578 1.00 92.56 91 SER A C 1
ATOM 717 O O . SER A 1 91 ? -4.229 1.138 14.396 1.00 92.56 91 SER A O 1
ATOM 719 N N . ALA A 1 92 ? -3.556 0.469 12.354 1.00 90.50 92 ALA A N 1
ATOM 720 C CA . ALA A 1 92 ? -3.166 1.793 11.870 1.00 90.50 92 ALA A CA 1
ATOM 721 C C . ALA A 1 92 ? -4.341 2.787 11.858 1.00 90.50 92 ALA A C 1
ATOM 723 O O . ALA A 1 92 ? -4.226 3.868 12.432 1.00 90.50 92 ALA A O 1
ATOM 724 N N . ILE A 1 93 ? -5.498 2.405 11.303 1.00 90.25 93 ILE A N 1
ATOM 725 C CA . ILE A 1 93 ? -6.690 3.274 11.277 1.00 90.25 93 ILE A CA 1
ATOM 726 C C . ILE A 1 93 ? -7.217 3.522 12.698 1.00 90.25 93 ILE A C 1
ATOM 728 O O . ILE A 1 93 ? -7.627 4.629 13.041 1.00 90.25 93 ILE A O 1
ATOM 732 N N . SER A 1 94 ? -7.150 2.521 13.581 1.00 89.88 94 SER A N 1
ATOM 733 C CA . SER A 1 94 ? -7.508 2.716 14.993 1.00 89.88 94 SER A CA 1
ATOM 734 C C . SER A 1 94 ? -6.561 3.694 15.711 1.00 89.88 94 SER A C 1
ATOM 736 O O . SER A 1 94 ? -6.971 4.362 16.662 1.00 89.88 94 SER A O 1
ATOM 738 N N . LEU A 1 95 ? -5.303 3.803 15.268 1.00 90.12 95 LEU A N 1
ATOM 739 C CA . LEU A 1 95 ? -4.318 4.768 15.772 1.00 90.12 95 LEU A CA 1
ATOM 740 C C . LEU A 1 95 ? -4.541 6.186 15.252 1.00 90.12 95 LEU A C 1
ATOM 742 O O . LEU A 1 95 ? -4.165 7.129 15.945 1.00 90.12 95 LEU A O 1
ATOM 746 N N . GLU A 1 96 ? -5.160 6.347 14.086 1.00 87.00 96 GLU A N 1
ATOM 747 C CA . GLU A 1 96 ? -5.389 7.645 13.443 1.00 87.00 96 GLU A CA 1
ATOM 748 C C . GLU A 1 96 ? -6.241 8.588 14.310 1.00 87.00 96 GLU A C 1
ATOM 750 O O . GLU A 1 96 ? -6.015 9.795 14.346 1.00 87.00 96 GLU A O 1
ATOM 755 N N . LYS A 1 97 ? -7.140 8.043 15.146 1.00 80.75 97 LYS A N 1
ATOM 756 C CA . LYS A 1 97 ? -7.870 8.828 16.167 1.00 80.75 97 LYS A CA 1
ATOM 757 C C . LYS A 1 97 ? -6.961 9.471 17.225 1.00 80.75 97 LYS A C 1
ATOM 759 O O . LYS A 1 97 ? -7.407 10.333 17.980 1.00 80.75 97 LYS A O 1
ATOM 764 N N . HIS A 1 98 ? -5.714 9.025 17.336 1.00 83.12 98 HIS A N 1
ATOM 765 C CA . HIS A 1 98 ? -4.766 9.432 18.371 1.00 83.12 98 HIS A CA 1
ATOM 766 C C . HIS A 1 98 ? -3.467 10.033 17.822 1.00 83.12 98 HIS A C 1
ATOM 768 O O . HIS A 1 98 ? -2.707 10.608 18.603 1.00 83.12 98 HIS A O 1
ATOM 774 N N . LEU A 1 99 ? -3.190 9.874 16.528 1.00 84.88 99 LEU A N 1
ATOM 775 C CA . LEU A 1 99 ? -1.958 10.276 15.857 1.00 84.88 99 LEU A CA 1
ATOM 776 C C . LEU A 1 99 ? -2.316 10.919 14.520 1.00 84.88 99 LEU A C 1
ATOM 778 O O . LEU A 1 99 ? -3.043 10.328 13.730 1.00 84.88 99 LEU A O 1
ATOM 782 N N . SER A 1 100 ? -1.777 12.106 14.254 1.00 81.44 100 SER A N 1
ATOM 783 C CA . SER A 1 100 ? -1.969 12.762 12.962 1.00 81.44 100 SER A CA 1
ATOM 784 C C . SER A 1 100 ? -1.151 12.069 11.877 1.00 81.44 100 SER A C 1
ATOM 786 O O . SER A 1 100 ? 0.070 11.937 11.999 1.00 81.44 100 SER A O 1
ATOM 788 N N . THR A 1 101 ? -1.812 11.679 10.793 1.00 82.06 101 THR A N 1
ATOM 789 C CA . THR A 1 101 ? -1.174 11.094 9.613 1.00 82.06 101 THR A CA 1
ATOM 790 C C . THR A 1 101 ? -0.461 12.190 8.809 1.00 82.06 101 THR A C 1
ATOM 792 O O . THR A 1 101 ? -1.031 13.258 8.565 1.00 82.06 101 THR A O 1
ATOM 795 N N . PRO A 1 102 ? 0.809 12.004 8.406 1.00 86.81 102 PRO A N 1
ATOM 796 C CA . PRO A 1 102 ? 1.482 12.958 7.537 1.00 86.81 102 PRO A CA 1
ATOM 797 C C . PRO A 1 102 ? 0.855 12.936 6.140 1.00 86.81 102 PRO A C 1
ATOM 799 O O . PRO A 1 102 ? 0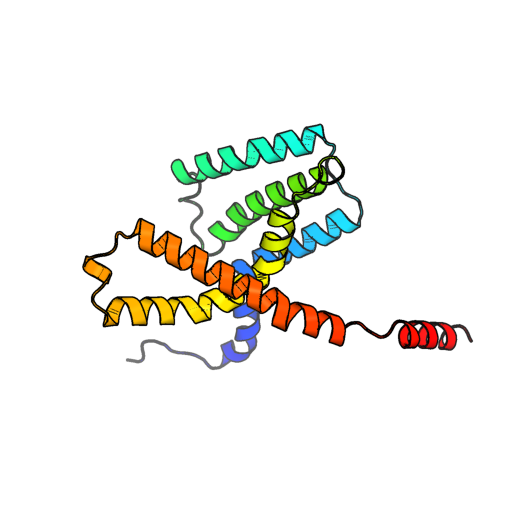.665 11.878 5.545 1.00 86.81 102 PRO A O 1
ATOM 802 N N . ARG A 1 103 ? 0.657 14.122 5.557 1.00 84.94 103 ARG A N 1
ATOM 803 C CA . ARG A 1 103 ? 0.014 14.311 4.243 1.00 84.94 103 ARG A CA 1
ATOM 804 C C . ARG A 1 103 ? 0.638 13.492 3.102 1.00 84.94 103 ARG A C 1
ATOM 806 O O . ARG A 1 103 ? -0.045 13.164 2.138 1.00 84.94 103 ARG A O 1
ATOM 813 N N . ILE A 1 104 ? 1.933 13.178 3.189 1.00 86.06 104 ILE A N 1
ATOM 814 C CA . ILE A 1 104 ? 2.618 12.319 2.211 1.00 86.06 104 ILE A CA 1
ATOM 815 C C . ILE A 1 104 ? 2.014 10.909 2.198 1.00 86.06 104 ILE A C 1
ATOM 817 O O . ILE A 1 104 ? 1.786 10.372 1.117 1.00 86.06 104 ILE A O 1
ATOM 821 N N . LEU A 1 105 ? 1.740 10.324 3.371 1.00 84.38 105 LEU A N 1
ATOM 822 C CA . LEU A 1 105 ? 1.186 8.973 3.469 1.00 84.38 105 LEU A CA 1
ATOM 823 C C . LEU A 1 105 ? -0.243 8.931 2.932 1.00 84.38 105 LEU A C 1
ATOM 825 O O . LEU A 1 105 ? -0.578 7.992 2.218 1.00 84.38 105 LEU A O 1
ATOM 829 N N . ASP A 1 106 ? -1.031 9.982 3.163 1.00 84.69 106 ASP A N 1
ATOM 830 C CA . ASP A 1 106 ? -2.379 10.088 2.597 1.00 84.69 106 ASP A CA 1
ATOM 831 C C . ASP A 1 106 ? -2.340 10.135 1.066 1.00 84.69 106 ASP A C 1
ATOM 833 O O . ASP A 1 106 ? -3.110 9.456 0.393 1.00 84.69 106 ASP A O 1
ATOM 837 N N . ILE A 1 107 ? -1.429 10.921 0.483 1.00 85.06 107 ILE A N 1
ATOM 838 C CA . ILE A 1 107 ? -1.294 11.022 -0.979 1.00 85.06 107 ILE A CA 1
ATOM 839 C C . ILE A 1 107 ? -0.813 9.693 -1.574 1.00 85.06 107 ILE A C 1
ATOM 841 O O . ILE A 1 107 ? -1.348 9.249 -2.593 1.00 85.06 107 ILE A O 1
ATOM 845 N N . LEU A 1 108 ? 0.174 9.040 -0.952 1.00 85.12 108 LEU A N 1
ATOM 846 C CA . LEU A 1 108 ? 0.649 7.726 -1.396 1.00 85.12 108 LEU A CA 1
ATOM 847 C C . LEU A 1 108 ? -0.467 6.681 -1.306 1.00 85.12 108 LEU A C 1
ATOM 849 O O . LEU A 1 108 ? -0.711 5.975 -2.281 1.00 85.12 108 LEU A O 1
ATOM 853 N N . GLY A 1 109 ? -1.178 6.633 -0.179 1.00 83.69 109 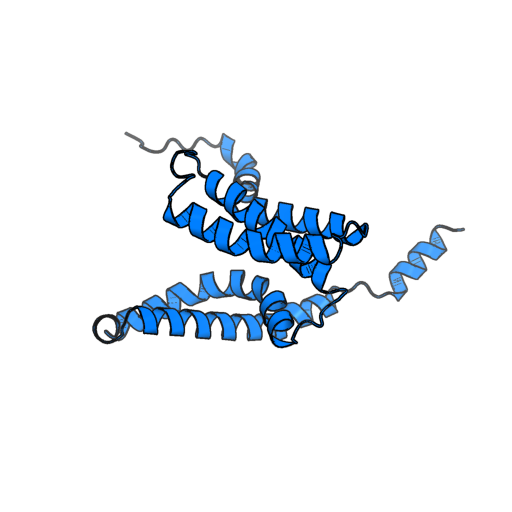GLY A N 1
ATOM 854 C CA . GLY A 1 109 ? -2.292 5.717 0.044 1.00 83.69 109 GLY A CA 1
ATOM 855 C C . GLY A 1 109 ? -3.416 5.925 -0.966 1.00 83.69 109 GLY A C 1
ATOM 856 O O . GLY A 1 109 ? -3.827 4.974 -1.626 1.00 83.69 109 GLY A O 1
ATOM 857 N N . ASN A 1 110 ? -3.848 7.169 -1.173 1.00 84.88 110 ASN A N 1
ATOM 858 C CA . ASN A 1 110 ? -4.913 7.489 -2.126 1.00 84.88 110 ASN A CA 1
ATOM 859 C C . ASN A 1 110 ? -4.514 7.194 -3.581 1.00 84.88 110 ASN A C 1
ATOM 861 O O . ASN A 1 110 ? -5.341 6.754 -4.369 1.00 84.88 110 ASN A O 1
ATOM 865 N N . SER A 1 111 ? -3.239 7.375 -3.942 1.00 88.81 111 SER A N 1
ATOM 866 C CA . SER A 1 111 ? -2.751 7.067 -5.296 1.00 88.81 111 SER A CA 1
ATOM 867 C C . SER A 1 111 ? -2.453 5.582 -5.545 1.00 88.81 111 SER A C 1
ATOM 869 O O . SER A 1 111 ? -2.133 5.213 -6.676 1.00 88.81 111 SER A O 1
ATOM 871 N N . SER A 1 112 ? -2.572 4.716 -4.532 1.00 87.12 112 SER A N 1
ATOM 872 C CA . SER A 1 112 ? -2.252 3.285 -4.647 1.00 87.12 112 SER A CA 1
ATOM 873 C C . SER A 1 112 ? -3.103 2.557 -5.695 1.00 87.12 112 SER A C 1
ATOM 875 O O . SER A 1 112 ? -2.581 1.727 -6.441 1.00 87.12 112 SER A O 1
ATOM 877 N N . TYR A 1 113 ? -4.385 2.915 -5.826 1.00 83.81 113 TYR A N 1
ATOM 878 C CA . TYR A 1 113 ? -5.268 2.356 -6.852 1.00 83.81 113 TYR A CA 1
ATOM 879 C C . TYR A 1 113 ? -4.823 2.753 -8.265 1.00 83.81 113 TYR A C 1
ATOM 881 O O . TYR A 1 113 ? -4.668 1.906 -9.146 1.00 83.81 113 TYR A O 1
ATOM 889 N N . SER A 1 114 ? -4.528 4.037 -8.467 1.00 90.12 114 SER A N 1
ATOM 890 C CA . SER A 1 114 ? -3.951 4.523 -9.720 1.00 90.12 114 SER A CA 1
ATOM 891 C C . SER A 1 114 ? -2.618 3.830 -10.037 1.00 90.12 114 SER A C 1
ATOM 893 O O . SER A 1 114 ? -2.386 3.451 -11.183 1.00 90.12 114 SER A O 1
ATOM 895 N N . LEU A 1 115 ? -1.767 3.582 -9.033 1.00 89.81 115 LEU A N 1
ATOM 896 C CA . LEU A 1 115 ? -0.516 2.838 -9.208 1.00 89.81 115 LEU A CA 1
ATOM 897 C C . LEU A 1 115 ? -0.776 1.428 -9.723 1.00 89.81 115 LEU A C 1
ATOM 899 O O . LEU A 1 115 ? -0.113 0.999 -10.667 1.00 89.81 115 LEU A O 1
ATOM 903 N N . TYR A 1 116 ? -1.762 0.730 -9.159 1.00 86.44 116 TYR A N 1
ATOM 904 C CA . TYR A 1 116 ? -2.132 -0.617 -9.579 1.00 86.44 116 TYR A CA 1
ATOM 905 C C . TYR A 1 116 ? -2.484 -0.702 -11.078 1.00 86.44 116 TYR A C 1
ATOM 907 O O . TYR A 1 116 ? -2.060 -1.623 -11.768 1.00 86.44 116 TYR A O 1
ATOM 915 N N . ILE A 1 117 ? -3.181 0.287 -11.627 1.00 86.69 117 ILE A N 1
ATOM 916 C CA . ILE A 1 117 ? -3.512 0.295 -13.061 1.00 86.69 117 ILE A CA 1
ATOM 917 C C . ILE A 1 117 ? -2.296 0.698 -13.903 1.00 86.69 117 ILE A C 1
ATOM 919 O O . ILE A 1 117 ? -1.980 0.085 -14.924 1.00 86.69 117 ILE A O 1
ATOM 923 N N . VAL A 1 118 ? -1.604 1.747 -13.470 1.00 91.06 118 VAL A N 1
ATOM 924 C CA . VAL A 1 118 ? -0.565 2.417 -14.252 1.00 91.06 118 VAL A CA 1
ATOM 925 C C . VAL A 1 118 ? 0.712 1.578 -14.357 1.00 91.06 118 VAL A C 1
ATOM 927 O O . VAL A 1 118 ? 1.319 1.540 -15.428 1.00 91.06 118 VAL A O 1
ATOM 930 N N . HIS A 1 119 ? 1.109 0.860 -13.301 1.00 89.38 119 HIS A N 1
ATOM 931 C CA . HIS A 1 119 ? 2.341 0.061 -13.321 1.00 89.38 119 HIS A CA 1
ATOM 932 C C . HIS A 1 119 ? 2.267 -1.107 -14.318 1.00 89.38 119 HIS A C 1
ATOM 934 O O . HIS A 1 119 ? 3.250 -1.363 -15.011 1.00 89.38 119 HIS A O 1
ATOM 940 N N . TRP A 1 120 ? 1.110 -1.769 -14.453 1.00 87.81 120 TRP A N 1
ATOM 941 C CA . TRP A 1 120 ? 0.933 -2.860 -15.419 1.00 87.81 120 TRP A CA 1
ATOM 942 C C . TRP A 1 120 ? 1.144 -2.382 -16.858 1.00 87.81 120 TRP A C 1
ATOM 944 O O . TRP A 1 120 ? 1.697 -3.099 -17.690 1.00 87.81 120 TRP A O 1
ATOM 954 N N . MET A 1 121 ? 0.746 -1.141 -17.140 1.00 89.00 121 MET A N 1
ATOM 955 C CA . MET A 1 121 ? 0.941 -0.530 -18.446 1.00 89.00 121 MET A CA 1
ATOM 956 C C . MET A 1 121 ? 2.376 -0.026 -18.638 1.00 89.00 121 MET A C 1
ATOM 958 O O . MET A 1 121 ? 2.928 -0.220 -19.713 1.00 89.00 121 MET A O 1
ATOM 962 N N . LEU A 1 122 ? 2.993 0.601 -17.630 1.00 91.25 122 LEU A N 1
ATOM 963 C CA . LEU A 1 122 ? 4.314 1.241 -17.744 1.00 91.25 122 LEU A CA 1
ATOM 964 C C . LEU A 1 122 ? 5.499 0.277 -17.713 1.00 91.25 122 LEU A C 1
ATOM 966 O O . LEU A 1 122 ? 6.466 0.501 -18.439 1.00 91.25 122 LEU A O 1
ATOM 970 N N . LEU A 1 123 ? 5.460 -0.771 -16.887 1.00 91.31 123 LEU A N 1
ATOM 971 C CA . LEU A 1 123 ? 6.607 -1.669 -16.711 1.00 91.31 123 LEU A CA 1
ATOM 972 C C . LEU A 1 123 ? 7.084 -2.320 -18.026 1.00 91.31 123 LEU A C 1
ATOM 974 O O . LEU A 1 123 ? 8.296 -2.321 -18.258 1.00 91.31 123 LEU A O 1
ATOM 978 N N . PRO A 1 124 ? 6.200 -2.806 -18.927 1.00 90.25 124 PRO A N 1
ATOM 979 C CA . PRO A 1 124 ? 6.618 -3.322 -20.231 1.00 90.25 124 PRO A CA 1
ATOM 980 C C . PRO A 1 124 ? 7.338 -2.278 -21.088 1.00 90.25 124 PRO A C 1
ATOM 982 O O . PRO A 1 124 ? 8.343 -2.595 -21.721 1.00 90.25 124 PRO A O 1
ATOM 985 N N . TRP A 1 125 ? 6.875 -1.024 -21.075 1.00 91.38 125 TRP A N 1
ATOM 986 C CA . TRP A 1 125 ? 7.520 0.062 -21.819 1.00 91.38 125 TRP A CA 1
ATOM 987 C C . TRP A 1 125 ? 8.899 0.389 -21.264 1.00 91.38 125 TRP A C 1
ATOM 989 O O . TRP A 1 125 ? 9.847 0.528 -22.035 1.00 91.38 125 TRP A O 1
ATOM 999 N N . ILE A 1 126 ? 9.036 0.470 -19.939 1.00 89.06 126 ILE A N 1
ATOM 1000 C CA . ILE A 1 126 ? 10.334 0.730 -19.308 1.00 89.06 126 ILE A CA 1
ATOM 1001 C C . ILE A 1 126 ? 11.304 -0.415 -19.626 1.00 89.06 126 ILE A C 1
ATOM 1003 O O . ILE A 1 126 ? 12.435 -0.165 -20.036 1.00 89.06 126 ILE A O 1
ATOM 1007 N N . SER A 1 127 ? 10.851 -1.667 -19.513 1.00 87.38 127 SER A N 1
ATOM 1008 C CA . SER A 1 127 ? 11.654 -2.843 -19.860 1.00 87.38 127 SER A CA 1
ATOM 1009 C C . SER A 1 127 ? 12.089 -2.834 -21.328 1.00 87.38 127 SER A C 1
ATOM 1011 O O . SER A 1 127 ? 13.270 -3.036 -21.614 1.00 87.38 127 SER A O 1
ATOM 1013 N N . TYR A 1 128 ? 11.172 -2.523 -22.247 1.00 89.69 128 TYR A N 1
ATOM 1014 C CA . TYR A 1 128 ? 11.472 -2.397 -23.670 1.00 89.69 128 TYR A CA 1
ATOM 1015 C C . TYR A 1 128 ? 12.551 -1.337 -23.919 1.00 89.69 128 TYR A C 1
ATOM 1017 O O . TYR A 1 128 ? 13.593 -1.656 -24.489 1.00 89.69 128 TYR A O 1
ATOM 1025 N N . ILE A 1 129 ? 12.370 -0.118 -23.403 1.00 89.38 129 ILE A N 1
ATOM 1026 C CA . ILE A 1 129 ? 13.321 0.989 -23.580 1.00 89.38 129 ILE A CA 1
ATOM 1027 C C . ILE A 1 129 ? 14.711 0.606 -23.063 1.00 89.38 129 ILE A C 1
ATOM 1029 O O . ILE A 1 129 ? 15.688 0.727 -23.800 1.00 89.38 129 ILE A O 1
ATOM 1033 N N . VAL A 1 130 ? 14.801 0.082 -21.837 1.00 87.75 130 VAL A N 1
ATOM 1034 C CA . VAL A 1 130 ? 16.077 -0.297 -21.206 1.00 87.75 130 VAL A CA 1
ATOM 1035 C C . VAL A 1 130 ? 16.769 -1.446 -21.951 1.00 87.75 130 VAL A C 1
ATOM 1037 O O . VAL A 1 130 ? 17.997 -1.469 -22.046 1.00 87.75 130 VAL A O 1
ATOM 1040 N N . SER A 1 131 ? 16.000 -2.387 -22.508 1.00 85.56 131 SER A N 1
ATOM 1041 C CA . SER A 1 131 ? 16.549 -3.482 -23.315 1.00 85.56 131 SER A CA 1
ATOM 1042 C C . SER A 1 131 ? 17.076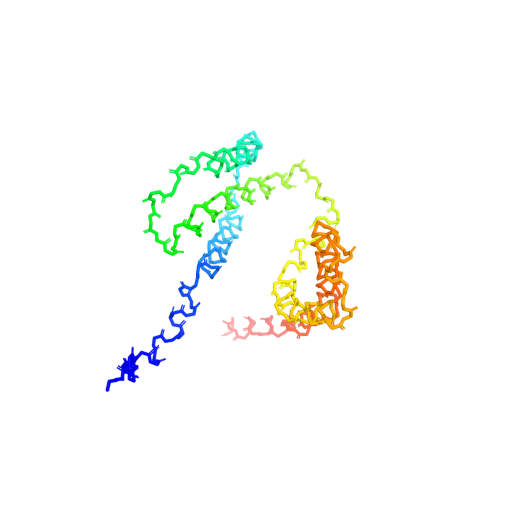 -3.002 -24.672 1.00 85.56 131 SER A C 1
ATOM 1044 O O . SER A 1 131 ? 18.179 -3.376 -25.067 1.00 85.56 131 SER A O 1
ATOM 1046 N N . THR A 1 132 ? 16.343 -2.115 -25.352 1.00 87.81 132 THR A N 1
ATOM 1047 C CA . THR A 1 132 ? 16.730 -1.578 -26.668 1.00 87.81 132 THR A CA 1
ATOM 1048 C C . THR A 1 132 ? 17.905 -0.608 -26.611 1.00 87.81 132 THR A C 1
ATOM 1050 O O . THR A 1 132 ? 18.672 -0.528 -27.565 1.00 87.81 132 THR A O 1
ATOM 1053 N N . SER A 1 133 ? 18.091 0.100 -25.496 1.00 83.94 133 SER A N 1
ATOM 1054 C CA . SER A 1 133 ? 19.222 1.011 -25.300 1.00 83.94 133 SER A CA 1
ATOM 1055 C C . SER A 1 133 ? 20.521 0.299 -24.905 1.00 83.94 133 SER A C 1
ATOM 1057 O O . SER A 1 133 ? 21.547 0.956 -24.736 1.00 83.94 133 SER A O 1
ATOM 1059 N N . GLY A 1 134 ? 20.497 -1.028 -24.718 1.00 80.88 134 GLY A N 1
ATOM 1060 C CA . GLY A 1 134 ? 21.652 -1.814 -24.271 1.00 80.88 134 GLY A CA 1
ATOM 1061 C C . GLY A 1 134 ? 22.077 -1.544 -22.821 1.00 80.88 134 GLY A C 1
ATOM 1062 O O . GLY A 1 134 ? 23.090 -2.073 -22.367 1.00 80.88 134 GLY A O 1
ATOM 1063 N N . MET A 1 135 ? 21.302 -0.755 -22.067 1.00 77.94 135 MET A N 1
ATOM 1064 C CA . MET A 1 135 ? 21.653 -0.297 -20.717 1.00 77.94 135 MET A CA 1
ATOM 1065 C C . MET A 1 135 ? 21.522 -1.384 -19.639 1.00 77.94 135 MET A C 1
ATOM 1067 O O . MET A 1 135 ? 21.993 -1.182 -18.519 1.00 77.94 135 MET A O 1
ATOM 1071 N N . LEU A 1 136 ? 20.925 -2.538 -19.962 1.00 77.56 136 LEU A N 1
ATOM 1072 C CA . LEU A 1 136 ? 20.748 -3.662 -19.030 1.00 77.56 136 LEU A CA 1
ATOM 1073 C C . LEU A 1 136 ? 22.063 -4.134 -18.396 1.00 77.56 136 LEU A C 1
ATOM 1075 O O . LEU A 1 136 ? 22.075 -4.480 -17.221 1.00 77.56 136 LEU A O 1
ATOM 1079 N N . ASN A 1 137 ? 23.164 -4.115 -19.149 1.00 76.00 137 ASN A N 1
ATOM 1080 C CA . ASN A 1 137 ? 24.465 -4.578 -18.657 1.00 76.00 137 ASN A CA 1
ATOM 1081 C C . ASN A 1 137 ? 25.240 -3.500 -17.881 1.00 76.00 137 ASN A C 1
ATOM 1083 O O . ASN A 1 137 ? 26.222 -3.811 -17.214 1.00 76.00 137 ASN A O 1
ATOM 1087 N N . SER A 1 138 ? 24.827 -2.234 -17.982 1.00 79.56 138 SER A N 1
ATOM 1088 C CA . SER A 1 138 ? 25.533 -1.093 -17.384 1.00 79.56 138 SER A CA 1
ATOM 1089 C C . SER A 1 138 ? 24.875 -0.584 -16.102 1.00 79.56 138 SER A C 1
ATOM 1091 O O . SER A 1 138 ? 25.528 0.085 -15.304 1.00 79.56 138 SER A O 1
ATOM 1093 N N . ILE A 1 139 ? 23.590 -0.882 -15.889 1.00 84.44 139 ILE A N 1
ATOM 1094 C CA . ILE A 1 139 ? 22.826 -0.428 -14.725 1.00 84.44 139 ILE A CA 1
ATOM 1095 C C . ILE A 1 139 ? 22.723 -1.552 -13.690 1.00 84.44 139 ILE A C 1
ATOM 1097 O O . ILE A 1 139 ? 22.350 -2.678 -14.001 1.00 84.44 139 ILE A O 1
ATOM 1101 N N . ASN A 1 140 ? 22.994 -1.226 -12.425 1.00 89.12 140 ASN A N 1
ATOM 1102 C CA . ASN A 1 140 ? 22.773 -2.143 -11.308 1.00 89.12 140 ASN A CA 1
ATOM 1103 C C . ASN A 1 140 ? 21.269 -2.439 -11.131 1.00 89.12 140 ASN A C 1
ATOM 1105 O O . ASN A 1 140 ? 20.447 -1.521 -11.136 1.00 89.12 140 ASN A O 1
ATOM 1109 N N . LEU A 1 141 ? 20.914 -3.706 -10.894 1.00 87.12 141 LEU A N 1
ATOM 1110 C CA . LEU A 1 141 ? 19.536 -4.154 -10.664 1.00 87.12 141 LEU A CA 1
ATOM 1111 C C . LEU A 1 141 ? 18.795 -3.328 -9.598 1.00 87.12 141 LEU A C 1
ATOM 1113 O O . LEU A 1 141 ? 17.631 -2.983 -9.787 1.00 87.12 141 LEU A O 1
ATOM 1117 N N . ILE A 1 142 ? 19.466 -2.968 -8.500 1.00 89.94 142 ILE A N 1
ATOM 1118 C CA . ILE A 1 142 ? 18.869 -2.177 -7.411 1.00 89.94 142 ILE A CA 1
ATOM 1119 C C . ILE A 1 142 ? 18.500 -0.775 -7.907 1.00 89.94 142 ILE A C 1
ATOM 1121 O O . ILE A 1 142 ? 17.426 -0.263 -7.596 1.00 89.94 142 ILE A O 1
ATOM 1125 N N . VAL A 1 143 ? 19.366 -0.171 -8.723 1.00 89.19 143 VAL A N 1
ATOM 1126 C CA . VAL A 1 143 ? 19.131 1.152 -9.314 1.00 89.19 143 VAL A CA 1
ATOM 1127 C C . VAL A 1 143 ? 17.967 1.091 -10.299 1.00 89.19 143 VAL A C 1
ATOM 1129 O O . VAL A 1 143 ? 17.100 1.962 -10.273 1.00 89.19 143 VAL A O 1
ATOM 1132 N N . LEU A 1 144 ? 17.893 0.038 -11.118 1.00 89.06 144 LEU A N 1
ATOM 1133 C CA . LEU A 1 144 ? 16.780 -0.178 -12.042 1.00 89.06 144 LEU A CA 1
ATOM 1134 C C . LEU A 1 144 ? 15.444 -0.357 -11.301 1.00 89.06 144 LEU A C 1
ATOM 1136 O O . LEU A 1 144 ? 14.433 0.211 -11.711 1.00 89.06 144 LEU A O 1
ATOM 1140 N N . LEU A 1 145 ? 15.424 -1.118 -10.204 1.00 90.06 145 LEU A N 1
ATOM 1141 C CA . LEU A 1 145 ? 14.233 -1.301 -9.366 1.00 90.06 145 LEU A CA 1
ATOM 1142 C C . LEU A 1 145 ? 13.790 0.011 -8.712 1.00 90.06 145 LEU A C 1
ATOM 1144 O O . LEU A 1 145 ? 12.607 0.348 -8.760 1.00 90.06 145 LEU A O 1
ATOM 1148 N N . ALA A 1 146 ? 14.732 0.773 -8.153 1.00 91.94 146 ALA A N 1
ATOM 1149 C CA . ALA A 1 146 ? 14.446 2.078 -7.568 1.00 91.94 146 ALA A CA 1
ATOM 1150 C C . ALA A 1 146 ? 13.875 3.047 -8.615 1.00 91.94 146 ALA A C 1
ATOM 1152 O O . ALA A 1 146 ? 12.870 3.708 -8.363 1.00 91.94 146 ALA A O 1
ATOM 1153 N N . LEU A 1 147 ? 14.461 3.083 -9.815 1.00 91.00 147 LEU A N 1
ATOM 1154 C CA . LEU A 1 147 ? 13.983 3.918 -10.914 1.00 91.00 147 LEU A CA 1
ATOM 1155 C C . LEU A 1 147 ? 12.566 3.521 -11.353 1.00 91.00 147 LEU A C 1
ATOM 1157 O O . LEU A 1 147 ? 11.706 4.387 -11.494 1.00 91.00 147 LEU A O 1
ATOM 1161 N N . ASN A 1 148 ? 12.298 2.221 -11.512 1.00 91.19 148 ASN A N 1
ATOM 1162 C CA . ASN A 1 148 ? 10.967 1.709 -11.848 1.00 91.19 148 ASN A CA 1
ATOM 1163 C C . ASN A 1 148 ? 9.918 2.119 -10.812 1.00 91.19 148 ASN A C 1
ATOM 1165 O O . ASN A 1 148 ? 8.850 2.604 -11.188 1.00 91.19 148 ASN A O 1
ATOM 1169 N N . LEU A 1 149 ? 10.230 1.961 -9.523 1.00 91.62 149 LEU A N 1
ATOM 1170 C CA . LEU A 1 149 ? 9.351 2.377 -8.431 1.00 91.62 149 LEU A CA 1
ATOM 1171 C C . LEU A 1 149 ? 9.049 3.873 -8.500 1.00 91.62 149 LEU A C 1
ATOM 1173 O O . LEU A 1 149 ? 7.883 4.258 -8.454 1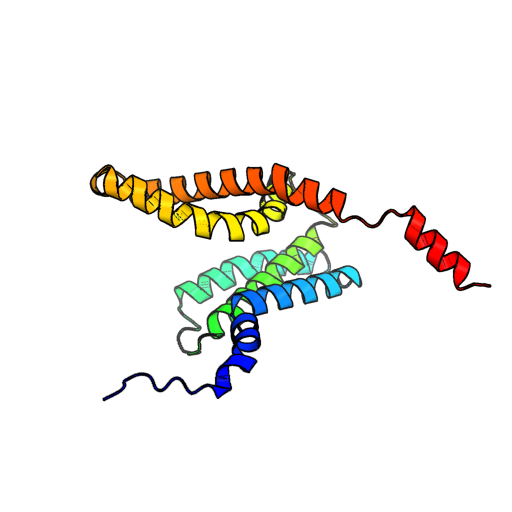.00 91.62 149 LEU A O 1
ATOM 1177 N N . LEU A 1 150 ? 10.074 4.711 -8.663 1.00 92.81 150 LEU A N 1
ATOM 1178 C CA . LEU A 1 150 ? 9.906 6.163 -8.729 1.00 92.81 150 LEU A CA 1
ATOM 1179 C C . LEU A 1 150 ? 9.080 6.595 -9.944 1.00 92.81 150 LEU A C 1
ATOM 1181 O O . LEU A 1 150 ? 8.166 7.406 -9.799 1.00 92.81 150 LEU A O 1
ATOM 1185 N N . ILE A 1 151 ? 9.354 6.034 -11.125 1.00 93.12 151 ILE A N 1
ATOM 1186 C CA . ILE A 1 151 ? 8.622 6.356 -12.358 1.00 93.12 151 ILE A CA 1
ATOM 1187 C C . ILE A 1 151 ? 7.159 5.927 -12.238 1.00 93.12 151 ILE A C 1
ATOM 1189 O O . ILE A 1 151 ? 6.261 6.728 -12.505 1.00 93.12 151 ILE A O 1
ATOM 1193 N N . CYS A 1 152 ? 6.903 4.689 -11.806 1.00 93.56 152 CYS A N 1
ATOM 1194 C CA . CYS A 1 152 ? 5.540 4.182 -11.656 1.00 93.56 152 CYS A CA 1
ATOM 1195 C C . CYS A 1 152 ? 4.765 4.977 -10.602 1.00 93.56 152 CYS A C 1
ATOM 1197 O O . CYS A 1 152 ? 3.617 5.344 -10.840 1.00 93.56 152 CYS A O 1
ATOM 1199 N N . GLN A 1 153 ? 5.391 5.304 -9.469 1.00 93.06 153 GLN A N 1
ATOM 1200 C CA . GLN A 1 153 ? 4.758 6.085 -8.410 1.00 93.06 153 GLN A CA 1
ATOM 1201 C C . GLN A 1 153 ? 4.460 7.523 -8.852 1.00 93.06 153 GLN A C 1
ATOM 1203 O O . GLN A 1 153 ? 3.384 8.044 -8.553 1.00 93.06 153 GLN A O 1
ATOM 1208 N N . ALA A 1 154 ? 5.370 8.163 -9.589 1.00 92.88 154 ALA A N 1
ATOM 1209 C CA . ALA A 1 154 ? 5.139 9.495 -10.138 1.00 92.88 154 ALA A CA 1
ATOM 1210 C C . ALA A 1 154 ? 3.978 9.486 -11.145 1.00 92.88 154 ALA A C 1
ATOM 1212 O O . ALA A 1 154 ? 3.065 10.309 -11.052 1.00 92.88 154 ALA A O 1
ATOM 1213 N N . ALA A 1 155 ? 3.958 8.517 -12.062 1.00 92.69 155 ALA A N 1
ATOM 1214 C CA . ALA A 1 155 ? 2.877 8.368 -13.030 1.00 92.69 155 ALA A CA 1
ATOM 1215 C C . ALA A 1 155 ? 1.527 8.044 -12.365 1.00 92.69 155 ALA A C 1
ATOM 1217 O O . ALA A 1 155 ? 0.488 8.563 -12.783 1.00 92.69 155 ALA A O 1
ATOM 1218 N N . ALA A 1 156 ? 1.537 7.250 -11.294 1.00 92.12 156 ALA A N 1
ATOM 1219 C CA . ALA A 1 156 ? 0.362 6.969 -10.479 1.00 92.12 156 ALA A CA 1
ATOM 1220 C C . ALA A 1 156 ? -0.211 8.236 -9.835 1.00 92.12 156 ALA A C 1
ATOM 1222 O O . ALA A 1 156 ? -1.410 8.479 -9.925 1.00 92.12 156 ALA A O 1
ATOM 1223 N N . MET A 1 157 ? 0.638 9.082 -9.239 1.00 91.62 157 MET A N 1
ATOM 1224 C CA . MET A 1 157 ? 0.207 10.349 -8.637 1.00 91.62 157 MET A CA 1
ATOM 1225 C C . MET A 1 157 ? -0.383 11.313 -9.669 1.00 91.62 157 MET A C 1
ATOM 1227 O O . MET A 1 157 ? -1.370 11.994 -9.387 1.00 91.62 157 MET A O 1
ATOM 1231 N N . LEU A 1 158 ? 0.205 11.367 -10.868 1.00 91.88 158 LEU A N 1
ATOM 1232 C CA . LEU A 1 158 ? -0.321 12.172 -11.970 1.00 91.88 158 LEU A CA 1
ATOM 1233 C C . LEU A 1 158 ? -1.698 11.662 -12.404 1.00 91.88 158 LEU A C 1
ATOM 1235 O O . LEU A 1 158 ? -2.638 12.447 -12.500 1.00 91.88 158 LEU A O 1
ATOM 1239 N N . THR A 1 159 ? -1.836 10.352 -12.596 1.00 90.19 159 THR A N 1
ATOM 1240 C CA . THR A 1 159 ? -3.106 9.727 -12.994 1.00 90.19 159 THR A CA 1
ATOM 1241 C C . THR A 1 159 ? -4.185 9.936 -11.933 1.00 90.19 159 THR A C 1
ATOM 1243 O O . THR A 1 159 ? -5.284 10.378 -12.259 1.00 90.19 159 THR A O 1
ATOM 1246 N N . TYR A 1 160 ? -3.851 9.748 -10.656 1.00 89.12 160 TYR A N 1
ATOM 1247 C CA . TYR A 1 160 ? -4.751 10.025 -9.538 1.00 89.12 160 TYR A CA 1
ATOM 1248 C C . TYR A 1 160 ? -5.267 11.471 -9.577 1.00 89.12 160 TYR A C 1
ATOM 1250 O O . TYR A 1 160 ? -6.469 11.731 -9.518 1.00 89.12 160 TYR A O 1
ATOM 1258 N N . LYS A 1 161 ? -4.361 12.441 -9.748 1.00 88.75 161 LYS A N 1
ATOM 1259 C CA . LYS A 1 161 ? -4.722 13.860 -9.716 1.00 88.75 161 LYS A CA 1
ATOM 1260 C C . LYS A 1 161 ? -5.517 14.317 -10.942 1.00 88.75 161 LYS A C 1
ATOM 1262 O O . LYS A 1 161 ? -6.407 15.151 -10.795 1.00 88.75 161 LYS A O 1
ATOM 1267 N N . TYR A 1 162 ? -5.178 13.827 -12.134 1.00 89.81 162 TYR A N 1
ATOM 1268 C CA . TYR A 1 162 ? -5.734 14.327 -13.398 1.00 89.81 162 TYR A CA 1
ATOM 1269 C C . TYR A 1 162 ? -6.856 13.474 -13.984 1.00 89.81 162 TYR A C 1
ATOM 1271 O O . TYR A 1 162 ? -7.592 13.964 -14.834 1.00 89.81 162 TYR A O 1
ATOM 1279 N N . VAL A 1 163 ? -6.999 12.223 -13.555 1.00 88.50 163 VAL A N 1
ATOM 1280 C CA . VAL A 1 163 ? -8.017 11.301 -14.074 1.00 88.50 163 VAL A CA 1
ATOM 1281 C C . VAL A 1 163 ? -8.987 10.926 -12.966 1.00 88.50 163 VAL A C 1
ATOM 1283 O O . VAL A 1 163 ? -10.184 11.172 -13.089 1.00 88.50 163 VAL A O 1
ATOM 1286 N N . GLU A 1 164 ? -8.475 10.397 -11.857 1.00 85.50 164 GLU A N 1
ATOM 1287 C CA . GLU A 1 164 ? -9.317 9.848 -10.792 1.00 85.50 164 GLU A CA 1
ATOM 1288 C C . GLU A 1 164 ? -10.118 10.936 -10.062 1.00 85.50 164 GLU A C 1
ATOM 1290 O O . GLU A 1 164 ? -11.343 10.838 -9.970 1.00 85.50 164 GLU A O 1
ATOM 1295 N N . LEU A 1 165 ? -9.459 12.014 -9.614 1.00 86.00 165 LEU A N 1
ATOM 1296 C CA . LEU A 1 165 ? -10.135 13.116 -8.918 1.00 86.00 165 LEU A CA 1
ATOM 1297 C C . LEU A 1 165 ? -11.216 13.798 -9.779 1.00 86.00 165 LEU A C 1
ATOM 1299 O O . LEU A 1 165 ? -12.335 13.951 -9.283 1.00 86.00 165 LEU A O 1
ATOM 1303 N N . PRO A 1 166 ? -10.967 14.175 -11.053 1.00 84.94 166 PRO A N 1
ATOM 1304 C CA . PRO A 1 166 ? -12.007 14.772 -11.887 1.00 84.94 166 PRO A CA 1
ATOM 1305 C C . PRO A 1 166 ? -13.195 13.839 -12.109 1.00 84.94 166 PRO A C 1
ATOM 1307 O O . PRO A 1 166 ? -14.333 14.268 -11.946 1.00 84.94 166 PRO A O 1
ATOM 1310 N N . ILE A 1 167 ? -12.952 12.561 -12.424 1.00 85.50 167 ILE A N 1
ATOM 1311 C CA . ILE A 1 167 ? -14.025 11.575 -12.626 1.00 85.50 167 ILE A CA 1
ATOM 1312 C C . ILE A 1 167 ? -14.856 11.416 -11.349 1.00 85.50 167 ILE A C 1
ATOM 1314 O O . ILE A 1 167 ? -16.085 11.390 -11.419 1.00 85.50 167 ILE A O 1
ATOM 1318 N N . GLY A 1 168 ? -14.209 11.371 -10.183 1.00 81.12 168 GLY A N 1
ATOM 1319 C CA . GLY A 1 168 ? -14.892 11.324 -8.893 1.00 81.12 168 GLY A CA 1
ATOM 1320 C C . GLY A 1 168 ? -15.808 12.528 -8.662 1.00 81.12 168 GLY A C 1
ATOM 1321 O O . GLY A 1 168 ? -16.940 12.355 -8.210 1.00 81.12 168 GLY A O 1
ATOM 1322 N N . GLU A 1 169 ? -15.368 13.739 -9.011 1.00 84.06 169 GLU A N 1
ATOM 1323 C CA . GLU A 1 169 ? -16.212 14.939 -8.935 1.00 84.06 169 GLU A CA 1
ATOM 1324 C C . GLU A 1 169 ? -17.367 14.909 -9.950 1.00 84.06 169 GLU A C 1
ATOM 1326 O O . GLU A 1 169 ? -18.483 15.291 -9.601 1.00 84.06 169 GLU A O 1
ATOM 1331 N N . PHE A 1 170 ? -17.146 14.403 -11.170 1.00 83.19 170 PHE A N 1
ATOM 1332 C CA . PHE A 1 170 ? -18.206 14.250 -12.177 1.00 83.19 170 PHE A CA 1
ATOM 1333 C C . PHE A 1 170 ? -19.283 13.236 -11.768 1.00 83.19 170 PHE A C 1
ATOM 1335 O O . PHE A 1 170 ? -20.455 13.423 -12.090 1.00 83.19 170 PHE A O 1
ATOM 1342 N N . LEU A 1 171 ? -18.903 12.167 -11.063 1.00 82.94 171 LEU A N 1
ATOM 1343 C CA . LEU A 1 171 ? -19.813 11.096 -10.649 1.00 82.94 171 LEU A CA 1
ATOM 1344 C C . LEU A 1 171 ? -20.533 11.375 -9.325 1.00 82.94 171 LEU A C 1
ATOM 1346 O O . LEU A 1 171 ? -21.456 10.634 -8.976 1.00 82.94 171 LEU A O 1
ATOM 1350 N N . LYS A 1 172 ? -20.157 12.421 -8.575 1.00 78.62 172 LYS A N 1
ATOM 1351 C CA . LYS A 1 172 ? -20.866 12.786 -7.342 1.00 78.62 172 LYS A CA 1
ATOM 1352 C C . LYS A 1 172 ? -22.322 13.129 -7.677 1.00 78.62 172 LYS A C 1
ATOM 1354 O O . LYS A 1 172 ? -22.571 14.114 -8.376 1.00 78.62 172 LYS A O 1
ATOM 1359 N N . PRO A 1 173 ? -23.309 12.376 -7.154 1.00 65.44 173 PRO A N 1
ATOM 1360 C CA . PRO A 1 173 ? -24.703 12.703 -7.384 1.00 65.44 173 PRO A CA 1
ATOM 1361 C C . PRO A 1 173 ? -24.985 14.095 -6.817 1.00 65.44 173 PRO A C 1
ATOM 1363 O O . PRO A 1 173 ? -24.652 14.407 -5.669 1.00 65.44 173 PRO A O 1
ATOM 1366 N N . ASN A 1 174 ? -25.587 14.949 -7.644 1.00 69.00 174 ASN A N 1
ATOM 1367 C CA . ASN A 1 174 ? -25.954 16.300 -7.254 1.00 69.00 174 ASN A CA 1
ATOM 1368 C C . ASN A 1 174 ? -26.873 16.221 -6.024 1.00 69.00 174 ASN A C 1
ATOM 1370 O O . ASN A 1 174 ? -27.979 15.691 -6.105 1.00 69.00 174 ASN A O 1
ATOM 1374 N N . LYS A 1 175 ? -26.440 16.754 -4.872 1.00 58.62 175 LYS A N 1
ATOM 1375 C CA . LYS A 1 175 ? -27.204 16.704 -3.606 1.00 58.62 175 LYS A CA 1
ATOM 1376 C C . LYS A 1 175 ? -28.639 17.246 -3.743 1.00 58.62 175 LYS A C 1
ATOM 1378 O O . LYS A 1 175 ? -29.500 16.912 -2.933 1.00 58.62 175 LYS A O 1
ATOM 1383 N N . ARG A 1 176 ? -28.910 18.048 -4.782 1.00 55.66 176 ARG A N 1
ATOM 1384 C CA . ARG A 1 176 ? -30.245 18.561 -5.117 1.00 55.66 176 ARG A CA 1
ATOM 1385 C C . ARG A 1 176 ? -31.232 17.479 -5.584 1.00 55.66 176 ARG A C 1
ATOM 1387 O O . ARG A 1 176 ? -32.395 17.569 -5.210 1.00 55.66 176 ARG A O 1
ATOM 1394 N N . SER A 1 177 ? -30.805 16.448 -6.318 1.00 53.03 177 SER A N 1
ATOM 1395 C CA . SER A 1 177 ? -31.722 15.415 -6.837 1.00 53.03 177 SER A CA 1
ATOM 1396 C C . SER A 1 177 ? -32.114 14.374 -5.779 1.00 53.03 177 SER A C 1
ATOM 1398 O O . SER A 1 177 ? -33.255 13.924 -5.745 1.00 53.03 177 SER A O 1
ATOM 1400 N N . VAL A 1 178 ? -31.213 14.048 -4.846 1.00 57.44 178 VAL A N 1
ATOM 1401 C CA . VAL A 1 178 ? -31.484 13.087 -3.757 1.00 57.44 178 VAL A CA 1
ATOM 1402 C C . VAL A 1 178 ? -32.494 13.638 -2.740 1.00 57.44 178 VAL A C 1
ATOM 1404 O O . VAL A 1 178 ? -33.362 12.901 -2.273 1.00 57.44 178 VAL A O 1
ATOM 1407 N N . ASN A 1 179 ? -32.439 14.939 -2.430 1.00 53.91 179 ASN A N 1
ATOM 1408 C CA . ASN A 1 179 ? -33.429 15.572 -1.551 1.00 53.91 179 ASN A CA 1
ATOM 1409 C C . ASN A 1 179 ? -34.808 15.708 -2.219 1.00 53.91 179 ASN A C 1
ATOM 1411 O O . ASN A 1 179 ? -35.820 15.581 -1.536 1.00 53.91 179 ASN A O 1
ATOM 1415 N N . GLN A 1 180 ? -34.867 15.902 -3.541 1.00 56.47 180 GLN A N 1
ATOM 1416 C CA . GLN A 1 180 ? -36.134 15.928 -4.283 1.00 56.47 180 GLN A CA 1
ATOM 1417 C C . GLN A 1 180 ? -36.829 14.557 -4.290 1.00 56.47 180 GLN A C 1
ATOM 1419 O O . GLN A 1 180 ? -38.029 14.494 -4.041 1.00 56.47 180 GLN A O 1
ATOM 1424 N N . LEU A 1 181 ? -36.079 13.462 -4.464 1.00 56.84 181 LEU A N 1
ATOM 1425 C CA . LEU A 1 181 ? -36.619 12.095 -4.406 1.00 56.84 181 LEU A CA 1
ATOM 1426 C C . LEU A 1 181 ? -37.115 11.704 -3.003 1.00 56.84 181 LEU A C 1
ATOM 1428 O O . LEU A 1 181 ? -38.110 10.993 -2.869 1.00 56.84 181 LEU A O 1
ATOM 1432 N N . ARG A 1 182 ? -36.456 12.196 -1.945 1.00 54.97 182 ARG A N 1
ATOM 1433 C CA . ARG A 1 182 ? -36.898 11.992 -0.557 1.00 54.97 182 ARG A CA 1
ATOM 1434 C C . ARG A 1 182 ? -38.206 12.715 -0.236 1.00 54.97 182 ARG A C 1
ATOM 1436 O O . ARG A 1 182 ? -39.036 12.138 0.453 1.00 54.97 182 ARG A O 1
ATOM 1443 N N . HIS A 1 183 ? -38.404 13.931 -0.746 1.00 53.84 183 HIS A N 1
ATOM 1444 C CA . HIS A 1 183 ? -39.645 14.679 -0.522 1.00 53.84 183 HIS A CA 1
ATOM 1445 C C . HIS A 1 183 ? -40.841 14.126 -1.311 1.00 53.84 183 HIS A C 1
ATOM 1447 O O . HIS A 1 183 ? -41.962 14.193 -0.814 1.00 53.84 183 HIS A O 1
ATOM 1453 N N . SER A 1 184 ? -40.616 13.516 -2.480 1.00 56.19 184 SER A N 1
ATOM 1454 C CA . SER A 1 184 ? -41.677 12.854 -3.257 1.00 56.19 184 SER A CA 1
ATOM 1455 C C . SER A 1 184 ? -42.158 11.514 -2.684 1.00 56.19 184 SER A C 1
ATOM 1457 O O . SER A 1 184 ? -43.184 11.021 -3.126 1.00 56.19 184 SER A O 1
ATOM 1459 N N . GLN A 1 185 ? -41.431 10.906 -1.737 1.00 56.34 185 GLN A N 1
ATOM 1460 C CA . GLN A 1 185 ? -41.830 9.646 -1.082 1.00 56.34 185 GLN A CA 1
ATOM 1461 C C . GLN A 1 185 ? -42.466 9.843 0.305 1.00 56.34 185 GLN A C 1
ATOM 1463 O O . GLN A 1 185 ? -42.806 8.871 0.972 1.00 56.34 185 GLN A O 1
ATOM 1468 N N . THR A 1 186 ? -42.603 11.094 0.752 1.00 55.56 186 THR A N 1
ATOM 1469 C CA . THR A 1 186 ? -43.239 11.474 2.029 1.00 55.56 186 THR A CA 1
ATOM 1470 C C . THR A 1 186 ? -44.600 12.159 1.852 1.00 55.56 186 THR A C 1
ATOM 1472 O O . THR A 1 186 ? -45.133 12.697 2.820 1.00 55.56 186 THR A O 1
ATOM 1475 N N . GLN A 1 187 ? -45.142 12.158 0.632 1.00 44.47 187 GLN A N 1
ATOM 1476 C CA . GLN A 1 187 ? -46.526 12.524 0.308 1.00 44.47 187 GLN A CA 1
ATOM 1477 C C . GLN A 1 187 ? -47.269 11.273 -0.151 1.00 44.47 187 GLN A C 1
ATOM 1479 O O . GLN A 1 187 ? -48.466 11.169 0.183 1.00 44.47 187 GLN A O 1
#